Protein AF-A0A0Q8LII5-F1 (afdb_monomer)

Structure (mmCIF, N/CA/C/O backbone):
data_AF-A0A0Q8LII5-F1
#
_entry.id   AF-A0A0Q8LII5-F1
#
loop_
_atom_site.group_PDB
_atom_site.id
_atom_site.type_symbol
_atom_site.label_atom_id
_atom_site.label_alt_id
_atom_site.label_comp_id
_atom_site.label_asym_id
_atom_site.label_entity_id
_atom_site.label_seq_id
_atom_site.pdbx_PDB_ins_code
_atom_site.Cartn_x
_atom_site.Cartn_y
_atom_site.Cartn_z
_atom_site.occupancy
_atom_site.B_iso_or_equiv
_atom_site.auth_seq_id
_atom_site.auth_comp_id
_atom_site.auth_asym_id
_atom_site.auth_atom_id
_atom_site.pdbx_PDB_model_num
ATOM 1 N N . MET A 1 1 ? -9.991 9.623 20.782 1.00 59.03 1 MET A N 1
ATOM 2 C CA . MET A 1 1 ? -9.550 8.388 20.096 1.00 59.03 1 MET A CA 1
ATOM 3 C C . MET A 1 1 ? -10.258 7.138 20.613 1.00 59.03 1 MET A C 1
ATOM 5 O O . MET A 1 1 ? -10.780 6.421 19.781 1.00 59.03 1 MET A O 1
ATOM 9 N N . ALA A 1 2 ? -10.375 6.887 21.926 1.00 60.03 2 ALA A N 1
ATOM 10 C CA . ALA A 1 2 ? -11.046 5.671 22.431 1.00 60.03 2 ALA A CA 1
ATOM 11 C C . ALA A 1 2 ? -12.514 5.498 21.967 1.00 60.03 2 ALA A C 1
ATOM 13 O O . ALA A 1 2 ? -12.883 4.423 21.513 1.00 60.03 2 ALA A O 1
ATOM 14 N N . ALA A 1 3 ? -13.329 6.562 21.985 1.00 60.38 3 ALA A N 1
ATOM 15 C CA . ALA A 1 3 ? -14.708 6.508 21.473 1.00 60.38 3 ALA A CA 1
ATOM 16 C C . ALA A 1 3 ? -14.785 6.265 19.951 1.00 60.38 3 ALA A C 1
ATOM 18 O O . ALA A 1 3 ? -15.722 5.645 19.464 1.00 60.38 3 ALA A O 1
ATOM 19 N N . THR A 1 4 ? -13.783 6.733 19.201 1.00 74.94 4 THR A N 1
ATOM 20 C CA . THR A 1 4 ? -13.670 6.526 17.750 1.00 74.94 4 THR A CA 1
ATOM 21 C C . THR A 1 4 ? -13.299 5.081 17.426 1.00 74.94 4 THR A C 1
ATOM 23 O O . THR A 1 4 ? -13.852 4.514 16.493 1.00 74.94 4 THR A O 1
ATOM 26 N N . ALA A 1 5 ? -12.408 4.481 18.218 1.00 76.62 5 ALA A N 1
ATOM 27 C CA . ALA A 1 5 ? -12.023 3.083 18.065 1.00 76.62 5 ALA A CA 1
ATOM 28 C C . ALA A 1 5 ? -13.183 2.134 18.409 1.00 76.62 5 ALA A C 1
ATOM 30 O O . ALA A 1 5 ? -13.510 1.269 17.612 1.00 76.62 5 ALA A O 1
ATOM 31 N N . ALA A 1 6 ? -13.897 2.375 19.514 1.00 75.06 6 ALA A N 1
ATOM 32 C CA . ALA A 1 6 ? -15.058 1.560 19.883 1.00 75.06 6 ALA A CA 1
ATOM 33 C C . ALA A 1 6 ? -16.187 1.609 18.833 1.00 75.06 6 ALA A C 1
ATOM 35 O O . ALA A 1 6 ? -16.809 0.590 18.543 1.00 75.06 6 ALA A O 1
ATOM 36 N N . ALA A 1 7 ? -16.444 2.781 18.240 1.00 81.62 7 ALA A N 1
ATOM 37 C CA . ALA A 1 7 ? -17.412 2.912 17.150 1.00 81.62 7 ALA A CA 1
ATOM 38 C C . ALA A 1 7 ? -16.942 2.210 15.864 1.00 81.62 7 ALA A C 1
ATOM 40 O O . ALA A 1 7 ? -17.759 1.636 15.150 1.00 81.62 7 ALA A O 1
ATOM 41 N N . ALA A 1 8 ? -15.637 2.243 15.576 1.00 87.00 8 ALA A N 1
ATOM 42 C CA . ALA A 1 8 ? -15.064 1.528 14.443 1.00 87.00 8 ALA A CA 1
ATOM 43 C C . ALA A 1 8 ? -15.181 0.010 14.603 1.00 87.00 8 ALA A C 1
ATOM 45 O O . ALA A 1 8 ? -15.586 -0.663 13.662 1.00 87.00 8 ALA A O 1
ATOM 46 N N . ASP A 1 9 ? -14.899 -0.513 15.795 1.00 87.38 9 ASP A N 1
ATOM 47 C CA . ASP A 1 9 ? -15.001 -1.943 16.087 1.00 87.38 9 ASP A CA 1
ATOM 48 C C . ASP A 1 9 ? -16.449 -2.437 15.968 1.00 87.38 9 ASP A C 1
ATOM 50 O O . ASP A 1 9 ? -16.700 -3.466 15.353 1.00 87.38 9 ASP A O 1
ATOM 54 N N . GLN A 1 10 ? -17.425 -1.667 16.466 1.00 86.88 10 GLN A N 1
ATOM 55 C CA . GLN A 1 10 ? -18.849 -1.990 16.284 1.00 86.88 10 GLN A CA 1
ATOM 56 C C . GLN A 1 10 ? -19.267 -2.021 14.813 1.00 86.88 10 GLN A C 1
ATOM 58 O O . GLN A 1 10 ? -20.148 -2.791 14.435 1.00 86.88 10 GLN A O 1
ATOM 63 N N . ARG A 1 11 ? -18.652 -1.170 13.989 1.00 88.88 11 ARG A N 1
ATOM 64 C CA . ARG A 1 11 ? -18.918 -1.099 12.553 1.00 88.88 11 ARG A CA 1
ATOM 65 C C . ARG A 1 11 ? -18.103 -2.112 11.740 1.00 88.88 11 ARG A C 1
ATOM 67 O O . ARG A 1 11 ? -18.416 -2.333 10.579 1.00 88.88 11 ARG A O 1
ATOM 74 N N . GLY A 1 12 ? -17.053 -2.688 12.324 1.00 90.75 12 GLY A N 1
ATOM 75 C CA . GLY A 1 12 ? -16.071 -3.557 11.670 1.00 90.75 12 GLY A CA 1
ATOM 76 C C . GLY A 1 12 ? -15.052 -2.830 10.782 1.00 90.75 12 GLY A C 1
ATOM 77 O O . GLY A 1 12 ? -14.232 -3.479 10.136 1.00 90.75 12 GLY A O 1
ATOM 78 N N . TYR A 1 13 ? -15.046 -1.491 10.751 1.00 93.62 13 TYR A N 1
ATOM 79 C CA . TYR A 1 13 ? -14.027 -0.727 10.027 1.00 93.62 13 TYR A CA 1
ATOM 80 C C . TYR A 1 13 ? -13.808 0.697 10.558 1.00 93.62 13 TYR A C 1
ATOM 82 O O . TYR A 1 13 ? -14.700 1.336 11.117 1.00 93.62 13 TYR A O 1
ATOM 90 N N . ILE A 1 14 ? -12.612 1.236 10.306 1.00 94.50 14 ILE A N 1
ATOM 91 C CA . ILE A 1 14 ? -12.232 2.631 10.558 1.00 94.50 14 ILE A CA 1
ATOM 92 C C . ILE A 1 14 ? -11.788 3.306 9.261 1.00 94.50 14 ILE A C 1
ATOM 94 O O . ILE A 1 14 ? -10.951 2.779 8.537 1.00 94.50 14 ILE A O 1
ATOM 98 N N . ILE A 1 15 ? -12.300 4.506 8.975 1.00 93.81 15 ILE A N 1
ATOM 99 C CA . ILE A 1 15 ? -11.799 5.331 7.867 1.00 93.81 15 ILE A CA 1
ATOM 100 C C . ILE A 1 15 ? -10.763 6.313 8.409 1.00 93.81 15 ILE A C 1
ATOM 102 O O . ILE A 1 15 ? -11.086 7.155 9.249 1.00 93.81 15 ILE A O 1
ATOM 106 N N . VAL A 1 16 ? -9.543 6.257 7.882 1.00 92.31 16 VAL A N 1
ATOM 107 C CA . VAL A 1 16 ? -8.462 7.189 8.218 1.00 92.31 16 VAL A CA 1
ATOM 108 C C . VAL A 1 16 ? -8.229 8.191 7.090 1.00 92.31 16 VAL A C 1
ATOM 110 O O . VAL A 1 16 ? -8.249 7.853 5.902 1.00 92.31 16 VAL A O 1
ATOM 113 N N . SER A 1 17 ? -8.028 9.457 7.458 1.00 84.25 17 SER A N 1
ATOM 114 C CA . SER A 1 17 ? -7.690 10.518 6.511 1.00 84.25 17 SER A CA 1
ATOM 115 C C . SER A 1 17 ? -6.180 10.628 6.316 1.00 84.25 17 SER A C 1
ATOM 117 O O . SER A 1 17 ? -5.399 10.433 7.247 1.00 84.25 17 SER A O 1
ATOM 119 N N . GLN A 1 18 ? -5.771 11.049 5.117 1.00 82.12 18 GLN A N 1
ATOM 120 C CA . GLN A 1 18 ? -4.380 11.416 4.829 1.00 82.12 18 GLN A C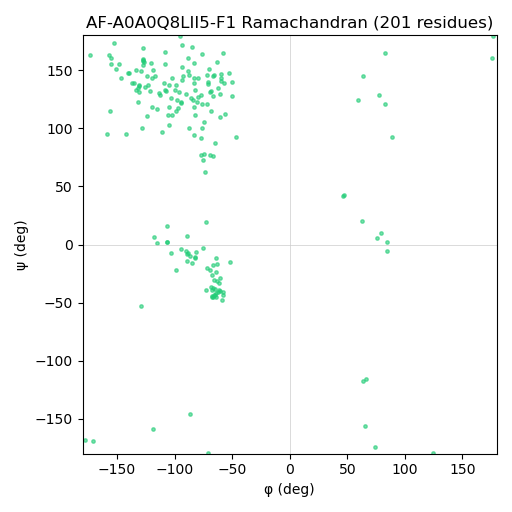A 1
ATOM 121 C C . GLN A 1 18 ? -3.893 12.578 5.713 1.00 82.12 18 GLN A C 1
ATOM 123 O O . GLN A 1 18 ? -2.723 12.650 6.059 1.00 82.12 18 GLN A O 1
ATOM 128 N N . SER A 1 19 ? -4.791 13.472 6.143 1.00 84.12 19 SER A N 1
ATOM 129 C CA . SER A 1 19 ? -4.441 14.613 7.001 1.00 84.12 19 SER A CA 1
ATOM 130 C C . SER A 1 19 ? -4.031 14.228 8.426 1.00 84.12 19 SER A C 1
ATOM 132 O O . SER A 1 19 ? -3.380 15.019 9.101 1.00 84.12 19 SER A O 1
ATOM 134 N N . ALA A 1 20 ? -4.438 13.048 8.902 1.00 84.44 20 ALA A N 1
ATOM 135 C CA . ALA A 1 20 ? -4.035 12.521 10.204 1.00 84.44 20 ALA A CA 1
ATOM 136 C C . ALA A 1 20 ? -2.741 11.693 10.123 1.00 84.44 20 ALA A C 1
ATOM 138 O O . ALA A 1 20 ? -2.211 11.285 11.158 1.00 84.44 20 ALA A O 1
ATOM 139 N N . ALA A 1 21 ? -2.258 11.423 8.909 1.00 91.44 21 ALA A N 1
ATOM 140 C CA . ALA A 1 21 ? -1.091 10.601 8.675 1.00 91.44 21 ALA A CA 1
ATOM 141 C C . ALA A 1 21 ? 0.199 11.327 9.089 1.00 91.44 21 ALA A C 1
ATOM 143 O O . ALA A 1 21 ? 0.324 12.546 8.970 1.00 91.44 21 ALA A O 1
ATOM 144 N N . GLN A 1 22 ? 1.165 10.565 9.590 1.00 94.25 22 GLN A N 1
ATOM 145 C CA . GLN A 1 22 ? 2.444 11.067 10.075 1.00 94.25 22 GLN A CA 1
ATOM 146 C C . GLN A 1 22 ? 3.575 10.436 9.271 1.00 94.25 22 GLN A C 1
ATOM 148 O O . GLN A 1 22 ? 3.762 9.222 9.300 1.00 94.25 22 GLN A O 1
ATOM 153 N N . GLU A 1 23 ? 4.353 11.256 8.575 1.00 93.81 23 GLU A N 1
ATOM 154 C CA . GLU A 1 23 ? 5.554 10.797 7.877 1.00 93.81 23 GLU A CA 1
ATOM 155 C C . GLU A 1 23 ? 6.685 10.558 8.886 1.00 93.81 23 GLU A C 1
ATOM 157 O O . GLU A 1 23 ? 7.105 11.470 9.601 1.00 93.81 23 GLU A O 1
ATOM 162 N N . VAL A 1 24 ? 7.191 9.326 8.944 1.00 92.19 24 VAL A N 1
ATOM 163 C CA . VAL A 1 24 ? 8.314 8.927 9.798 1.00 92.19 24 VAL A CA 1
ATOM 164 C C . VAL A 1 24 ? 9.347 8.206 8.935 1.00 92.19 24 VAL A C 1
ATOM 166 O O . VAL A 1 24 ? 9.223 7.027 8.596 1.00 92.19 24 VAL A O 1
ATOM 169 N N . GLY A 1 25 ? 10.398 8.932 8.557 1.00 88.75 25 GLY A N 1
ATOM 170 C CA . GLY A 1 25 ? 11.427 8.416 7.657 1.00 88.75 25 GLY A CA 1
ATOM 171 C C . GLY A 1 25 ? 10.872 8.151 6.255 1.00 88.75 25 GLY A C 1
ATOM 172 O O . GLY A 1 25 ? 10.490 9.081 5.558 1.00 88.75 25 GLY A O 1
ATOM 173 N N . ASN A 1 26 ? 10.872 6.885 5.825 1.00 85.56 26 ASN A N 1
ATOM 174 C CA . ASN A 1 26 ? 10.348 6.453 4.521 1.00 85.56 26 ASN A CA 1
ATOM 175 C C . ASN A 1 26 ? 9.004 5.706 4.614 1.00 85.56 26 ASN A C 1
ATOM 177 O O . ASN A 1 26 ? 8.636 4.993 3.671 1.00 85.56 26 ASN A O 1
ATOM 181 N N . ALA A 1 27 ? 8.331 5.826 5.756 1.00 93.69 27 ALA A N 1
ATOM 182 C CA . ALA A 1 27 ? 7.053 5.205 6.049 1.00 93.69 27 ALA A CA 1
ATOM 183 C C . ALA A 1 27 ? 6.055 6.257 6.542 1.00 93.69 27 ALA A C 1
ATOM 185 O O . ALA A 1 27 ? 6.433 7.263 7.141 1.00 93.69 27 ALA A O 1
ATOM 186 N N . THR A 1 28 ? 4.778 5.969 6.337 1.00 95.88 28 THR A N 1
ATOM 187 C CA . THR A 1 28 ? 3.666 6.810 6.780 1.00 95.88 28 THR A CA 1
ATOM 188 C C . THR A 1 28 ? 2.888 6.057 7.850 1.00 95.88 28 THR A C 1
ATOM 190 O O . THR A 1 28 ? 2.533 4.895 7.656 1.00 95.88 28 THR A O 1
ATOM 193 N N . PHE A 1 29 ? 2.620 6.701 8.978 1.00 96.69 29 PHE A N 1
ATOM 194 C CA . PHE A 1 29 ? 1.829 6.154 10.071 1.00 96.69 29 PHE A CA 1
ATOM 195 C C . PHE A 1 29 ? 0.423 6.750 10.074 1.00 96.69 29 PHE A C 1
ATOM 197 O O . PHE A 1 29 ? 0.260 7.965 10.128 1.00 96.69 29 PHE A O 1
ATOM 204 N N . TYR A 1 30 ? -0.591 5.893 10.068 1.00 95.00 30 TYR A N 1
ATOM 205 C CA . TYR A 1 30 ? -2.001 6.248 10.173 1.00 95.00 30 TYR A CA 1
ATOM 206 C C . TYR A 1 30 ? -2.481 5.907 11.589 1.00 95.00 30 TYR A C 1
ATOM 208 O O . TYR A 1 30 ? -2.697 4.727 11.890 1.00 95.00 30 TYR A O 1
ATOM 216 N N . PRO A 1 31 ? -2.631 6.901 12.484 1.00 93.62 31 PRO A N 1
ATOM 217 C CA . PRO A 1 31 ? -3.090 6.651 13.843 1.00 93.62 31 PRO A CA 1
ATOM 218 C C . PRO A 1 31 ? -4.555 6.203 13.824 1.00 93.62 31 PRO A C 1
ATOM 220 O O . PRO A 1 31 ? -5.444 6.974 13.466 1.00 93.62 31 PRO A O 1
ATOM 223 N N . THR A 1 32 ? -4.815 4.963 14.235 1.00 91.19 32 THR A N 1
ATOM 224 C CA . THR A 1 32 ? -6.181 4.420 14.351 1.00 91.19 32 THR A CA 1
ATOM 225 C C . THR A 1 32 ? -6.693 4.470 15.788 1.00 91.19 32 THR A C 1
ATOM 227 O O . THR A 1 32 ? -7.899 4.463 16.021 1.00 91.19 32 THR A O 1
ATOM 230 N N . GLY A 1 33 ? -5.784 4.538 16.768 1.00 87.94 33 GLY A N 1
ATOM 231 C CA . GLY A 1 33 ? -6.121 4.254 18.159 1.00 87.94 33 GLY A CA 1
ATOM 232 C C . GLY A 1 33 ? -6.317 2.748 18.392 1.00 87.94 33 GLY A C 1
ATOM 233 O O . GLY A 1 33 ? -6.049 1.958 17.487 1.00 87.94 33 GLY A O 1
ATOM 234 N N . PRO A 1 34 ? -6.742 2.343 19.601 1.00 88.88 34 PRO A N 1
ATOM 235 C CA . PRO A 1 34 ? -6.847 0.938 19.993 1.00 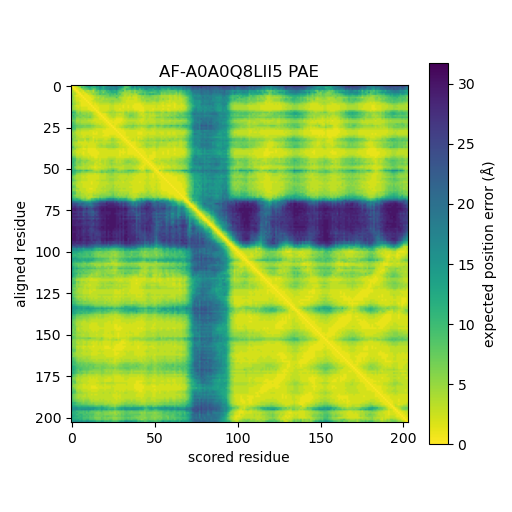88.88 34 PRO A CA 1
ATOM 236 C C . PRO A 1 34 ? -8.091 0.288 19.371 1.00 88.88 34 PRO A C 1
ATOM 238 O O . PRO A 1 34 ? -9.114 0.164 20.034 1.00 88.88 34 PRO A O 1
ATOM 241 N N . ILE A 1 35 ? -8.007 -0.044 18.087 1.00 90.25 35 ILE A N 1
ATOM 242 C CA . ILE A 1 35 ? -9.023 -0.817 17.363 1.00 90.25 35 ILE A CA 1
ATOM 243 C C . ILE A 1 35 ? -8.811 -2.313 17.597 1.00 90.25 35 ILE A C 1
ATOM 245 O O . ILE A 1 35 ? -7.690 -2.741 17.883 1.00 90.25 35 ILE A O 1
ATOM 249 N N . SER A 1 36 ? -9.871 -3.099 17.438 1.00 89.75 36 SER A N 1
ATOM 250 C CA . SER A 1 36 ? -9.794 -4.556 17.453 1.00 89.75 36 SER A CA 1
ATOM 251 C C . SER A 1 36 ? -8.939 -5.091 16.300 1.00 89.75 36 SER A C 1
ATOM 253 O O . SER A 1 36 ? -8.770 -4.445 15.255 1.00 89.75 36 SER A O 1
ATOM 255 N N . ASP A 1 37 ? -8.419 -6.305 16.466 1.00 86.94 37 ASP A N 1
ATOM 256 C CA . ASP A 1 37 ? -7.644 -6.958 15.414 1.00 86.94 37 ASP A CA 1
ATOM 257 C C . ASP A 1 37 ? -8.488 -7.249 14.169 1.00 86.94 37 ASP A C 1
ATOM 259 O O . ASP A 1 37 ? -7.919 -7.296 13.081 1.00 86.94 37 ASP A O 1
ATOM 263 N N . ASP A 1 38 ? -9.814 -7.354 14.288 1.00 86.75 38 ASP A N 1
ATOM 264 C CA . ASP A 1 38 ? -10.759 -7.618 13.190 1.00 86.75 38 ASP A CA 1
ATOM 265 C C . ASP A 1 38 ? -11.234 -6.368 12.450 1.00 86.75 38 ASP A C 1
ATOM 267 O O . ASP A 1 38 ? -11.790 -6.461 11.360 1.00 86.75 38 ASP A O 1
ATOM 271 N N . THR A 1 39 ? -10.932 -5.183 12.974 1.00 92.44 39 THR A N 1
ATOM 272 C CA . THR A 1 39 ? -11.351 -3.925 12.360 1.00 92.44 39 THR A CA 1
ATOM 273 C C . THR A 1 39 ? -10.554 -3.647 11.082 1.00 92.44 39 THR A C 1
ATOM 275 O O . THR A 1 39 ? -9.323 -3.508 11.114 1.00 92.44 39 THR A O 1
ATOM 278 N N . LEU A 1 40 ? -11.266 -3.516 9.956 1.00 92.69 40 LEU A N 1
ATOM 279 C CA . LEU A 1 40 ? -10.711 -3.116 8.661 1.00 92.69 40 LEU A CA 1
ATOM 280 C C . LEU A 1 40 ? -10.270 -1.646 8.695 1.00 92.69 40 LEU A C 1
ATOM 282 O O . LEU A 1 40 ? -11.034 -0.757 9.071 1.00 92.69 40 LEU A O 1
ATOM 286 N N . VAL A 1 41 ? -9.052 -1.353 8.243 1.00 95.06 41 VAL A N 1
ATOM 287 C CA . VAL A 1 41 ? -8.553 0.026 8.138 1.00 95.06 41 VAL A CA 1
ATOM 288 C C . VAL A 1 41 ? -8.702 0.527 6.707 1.00 95.06 41 VAL A C 1
ATOM 290 O O . VAL A 1 41 ? -8.040 0.046 5.795 1.00 95.06 41 VAL A O 1
ATOM 293 N N . VAL A 1 42 ? -9.546 1.532 6.499 1.00 94.19 42 VAL A N 1
ATOM 294 C CA . VAL A 1 42 ? -9.819 2.122 5.185 1.00 94.19 42 VAL A CA 1
ATOM 295 C C . VAL A 1 42 ? -9.061 3.436 5.045 1.00 94.19 42 VAL A C 1
ATOM 297 O O . VAL A 1 42 ? -9.370 4.423 5.715 1.00 94.19 42 VAL A O 1
ATOM 300 N N . ILE A 1 43 ? -8.064 3.469 4.165 1.00 93.12 43 ILE A N 1
ATOM 301 C CA . ILE A 1 43 ? -7.200 4.636 3.969 1.00 93.12 43 ILE A CA 1
ATOM 302 C C . ILE A 1 43 ? -7.722 5.440 2.787 1.00 93.12 43 ILE A C 1
ATOM 304 O O . ILE A 1 43 ? -7.730 4.956 1.658 1.00 93.12 43 ILE A O 1
ATOM 308 N N . ARG A 1 44 ? -8.135 6.687 3.034 1.00 89.75 44 ARG A N 1
ATOM 309 C CA . ARG A 1 44 ? -8.549 7.600 1.958 1.00 89.75 44 ARG A CA 1
ATOM 310 C C . ARG A 1 44 ? -7.408 7.836 0.969 1.00 89.75 44 ARG A C 1
ATOM 312 O O . ARG A 1 44 ? -6.236 7.885 1.351 1.00 89.75 44 ARG A O 1
ATOM 319 N N . ASP A 1 45 ? -7.757 8.015 -0.297 1.00 83.50 45 ASP A N 1
ATOM 320 C CA . ASP A 1 45 ? -6.787 8.365 -1.328 1.00 83.50 45 ASP A CA 1
ATOM 321 C C . ASP A 1 45 ? -6.282 9.814 -1.172 1.00 83.50 45 ASP A C 1
ATOM 323 O O . ASP A 1 45 ? -6.676 10.554 -0.264 1.00 83.50 45 ASP A O 1
ATOM 327 N N . SER A 1 46 ? -5.391 10.243 -2.068 1.00 79.00 46 SER A N 1
ATOM 328 C CA . SER A 1 46 ? -4.829 11.598 -2.045 1.00 79.00 46 SER A CA 1
ATOM 329 C C . SER A 1 46 ? -5.844 12.709 -2.339 1.00 79.00 46 SER A C 1
ATOM 331 O O . SER A 1 46 ? -5.561 13.863 -2.031 1.00 79.00 46 SER A O 1
ATOM 333 N N . SER A 1 47 ? -7.001 12.393 -2.930 1.00 80.25 47 SER A N 1
ATOM 334 C CA . SER A 1 47 ? -8.105 13.345 -3.120 1.00 80.25 47 SER A CA 1
ATOM 335 C C . SER A 1 47 ? -8.976 13.488 -1.867 1.00 80.25 47 SER A C 1
ATOM 337 O O . SER A 1 47 ? -9.798 14.397 -1.776 1.00 80.25 47 SER A O 1
ATOM 339 N N . GLY A 1 48 ? -8.789 12.603 -0.883 1.00 81.00 48 GLY A N 1
ATOM 340 C CA . GLY A 1 48 ? -9.635 12.501 0.297 1.00 81.00 48 GLY A CA 1
ATOM 341 C C . GLY A 1 48 ? -10.882 11.647 0.070 1.00 81.00 48 GLY A C 1
ATOM 342 O O . GLY A 1 48 ? -11.674 11.497 1.001 1.00 81.00 48 GLY A O 1
ATOM 343 N N . ALA A 1 49 ? -11.064 11.056 -1.111 1.00 84.75 49 ALA A N 1
ATOM 344 C CA . ALA A 1 49 ? -12.112 10.077 -1.368 1.00 84.75 49 ALA A CA 1
ATOM 345 C C . ALA A 1 49 ? -11.748 8.712 -0.764 1.00 84.75 49 ALA A C 1
ATOM 347 O O . ALA A 1 49 ? -10.604 8.451 -0.382 1.00 84.75 49 ALA A O 1
ATOM 348 N N . LEU A 1 50 ? -12.742 7.834 -0.632 1.00 83.38 50 LEU A N 1
ATOM 349 C CA . LEU A 1 50 ? -12.464 6.428 -0.353 1.00 83.38 50 LEU A CA 1
ATOM 350 C C . LEU A 1 50 ? -11.824 5.779 -1.596 1.00 83.38 50 LEU A C 1
ATOM 352 O O . LEU A 1 50 ? -12.095 6.224 -2.715 1.00 83.38 50 LEU A O 1
ATOM 356 N N . PRO A 1 51 ? -10.980 4.747 -1.417 1.00 78.12 51 PRO A N 1
ATOM 357 C CA . PRO A 1 51 ? -10.272 4.101 -2.520 1.00 78.12 51 PRO A CA 1
ATOM 358 C C . PRO A 1 51 ? -11.197 3.713 -3.684 1.00 78.12 51 PRO A C 1
ATOM 360 O O . PRO A 1 51 ? -12.214 3.062 -3.469 1.00 78.12 51 PRO A O 1
ATOM 363 N N . ASN A 1 52 ? -10.833 4.132 -4.902 1.00 71.12 52 ASN A N 1
ATOM 364 C CA . ASN A 1 52 ? -11.477 3.780 -6.177 1.00 71.12 52 ASN A CA 1
ATOM 365 C C . ASN A 1 52 ? -13.016 3.866 -6.187 1.00 71.12 52 ASN A C 1
ATOM 367 O O . ASN A 1 52 ? -13.690 3.001 -6.739 1.00 71.12 52 ASN A O 1
ATOM 371 N N . GLY A 1 53 ? -13.579 4.909 -5.572 1.00 69.94 53 GLY A N 1
ATOM 372 C CA . GLY A 1 53 ? -15.023 5.155 -5.613 1.00 69.94 53 GLY A CA 1
ATOM 373 C C . GLY A 1 53 ? -15.848 4.297 -4.655 1.00 69.94 53 GLY A C 1
ATOM 374 O O . GLY A 1 53 ? -17.074 4.343 -4.732 1.00 69.94 53 GLY A O 1
ATOM 375 N N . LEU A 1 54 ? -15.208 3.568 -3.730 1.00 77.62 54 LEU A N 1
ATOM 376 C CA . LEU A 1 54 ? -15.912 2.944 -2.612 1.00 77.62 54 LEU A CA 1
ATOM 377 C C . LEU A 1 54 ? -16.810 3.972 -1.915 1.00 77.62 54 LEU A C 1
ATOM 379 O O . LEU A 1 54 ? -16.429 5.123 -1.694 1.00 77.62 54 LEU A O 1
ATOM 383 N N . THR A 1 55 ? -18.005 3.545 -1.534 1.00 85.19 55 THR A N 1
ATOM 384 C CA . THR A 1 55 ? -18.904 4.330 -0.691 1.00 85.19 55 THR A CA 1
ATOM 385 C C . THR A 1 55 ? -18.976 3.729 0.703 1.00 85.19 55 THR A C 1
ATOM 387 O O . THR A 1 55 ? -18.572 2.590 0.948 1.00 85.19 55 THR A O 1
ATOM 390 N N . VAL A 1 56 ? -19.507 4.502 1.640 1.00 85.88 56 VAL A N 1
ATOM 391 C CA . VAL A 1 56 ? -19.745 4.032 3.004 1.00 85.88 56 VAL A CA 1
ATOM 392 C C . VAL A 1 56 ? -20.716 2.845 3.005 1.00 85.88 56 VAL A C 1
ATOM 394 O O . VAL A 1 56 ? -20.463 1.860 3.684 1.00 85.88 56 VAL A O 1
ATOM 397 N N . GLU A 1 57 ? -21.748 2.888 2.166 1.00 81.94 57 GLU A N 1
ATOM 398 C CA . GLU A 1 57 ? -22.739 1.820 2.006 1.00 81.94 57 GLU A CA 1
ATOM 399 C C . GLU A 1 57 ? -22.109 0.538 1.441 1.00 81.94 57 GLU A C 1
ATOM 401 O O . GLU A 1 57 ? -22.437 -0.568 1.876 1.00 81.94 57 GLU A O 1
ATOM 406 N N . SER A 1 58 ? -21.167 0.676 0.499 1.00 79.62 58 SER A N 1
ATOM 407 C CA . SER A 1 58 ? -20.426 -0.473 -0.032 1.00 79.62 58 SER A CA 1
ATOM 408 C C . SER A 1 58 ? -19.527 -1.116 1.031 1.00 79.62 58 SER A C 1
ATOM 410 O O . SER A 1 58 ? -19.454 -2.338 1.106 1.00 79.62 58 SER A O 1
ATOM 412 N N . LEU A 1 59 ? -18.908 -0.316 1.909 1.00 83.19 59 LEU A N 1
ATOM 413 C CA . LEU A 1 59 ? -18.113 -0.820 3.033 1.00 83.19 59 LEU A CA 1
ATOM 414 C C . LEU A 1 59 ? -18.979 -1.540 4.068 1.00 83.19 59 LEU A C 1
ATOM 416 O O . LEU A 1 59 ? -18.617 -2.636 4.487 1.00 83.19 59 LEU A O 1
ATOM 420 N N . ASP A 1 60 ? -20.126 -0.961 4.437 1.00 83.88 60 ASP A N 1
ATOM 421 C CA . ASP A 1 60 ? -21.077 -1.600 5.354 1.00 83.88 60 ASP A CA 1
ATOM 422 C C . ASP A 1 60 ? -21.538 -2.962 4.799 1.00 83.88 60 ASP A C 1
ATOM 424 O O . ASP A 1 60 ? -21.595 -3.948 5.533 1.00 83.88 60 ASP A O 1
ATOM 428 N N . SER A 1 61 ? -21.794 -3.043 3.488 1.00 80.38 61 SER A N 1
ATOM 429 C CA . SER A 1 61 ? -22.202 -4.287 2.820 1.00 80.38 61 SER A CA 1
ATOM 430 C C . SER A 1 61 ? -21.089 -5.338 2.806 1.00 80.38 61 SER A C 1
ATOM 432 O O . SER A 1 61 ? -21.340 -6.506 3.098 1.00 80.38 61 SER A O 1
ATOM 434 N N . LEU A 1 62 ? -19.853 -4.931 2.500 1.00 82.94 62 LEU A N 1
ATOM 435 C CA . LEU A 1 62 ? -18.701 -5.834 2.470 1.00 82.94 62 LEU A CA 1
ATOM 436 C C . LEU A 1 62 ? -18.382 -6.401 3.858 1.00 82.94 62 LEU A C 1
ATOM 438 O O . LEU A 1 62 ? -18.154 -7.599 3.994 1.00 82.94 62 LEU A O 1
ATOM 442 N N . VAL A 1 63 ? -18.405 -5.559 4.893 1.00 83.62 63 VAL A N 1
ATOM 443 C CA . VAL A 1 63 ? -18.154 -5.997 6.273 1.00 83.62 63 VAL A CA 1
ATOM 444 C C . VAL A 1 63 ? -19.275 -6.901 6.784 1.00 83.62 63 VAL A C 1
ATOM 446 O O . VAL A 1 63 ? -19.000 -7.898 7.448 1.00 83.62 63 VAL A O 1
ATOM 449 N N . ALA A 1 64 ? -20.535 -6.604 6.451 1.00 79.94 64 ALA A N 1
ATOM 450 C CA . ALA A 1 64 ? -21.652 -7.476 6.805 1.00 79.94 64 ALA A CA 1
ATOM 451 C C . ALA A 1 64 ? -21.529 -8.867 6.157 1.00 79.94 64 ALA A C 1
ATOM 453 O O . ALA A 1 64 ? -21.784 -9.869 6.827 1.00 79.94 64 ALA A O 1
ATOM 454 N N . ALA A 1 65 ? -21.109 -8.935 4.888 1.00 76.44 65 ALA A N 1
ATOM 455 C CA . ALA A 1 65 ? -20.867 -10.198 4.194 1.00 76.44 65 ALA A CA 1
ATOM 456 C C . ALA A 1 65 ? -19.716 -10.996 4.834 1.00 76.44 65 ALA A C 1
ATOM 458 O O . ALA A 1 65 ? -19.880 -12.184 5.111 1.00 76.44 65 ALA A O 1
ATOM 459 N N . GLU A 1 66 ? -18.601 -10.328 5.153 1.00 79.69 66 GLU A N 1
ATOM 460 C CA . GLU A 1 66 ? -17.455 -10.941 5.838 1.00 79.69 66 GLU A CA 1
ATOM 461 C C . GLU A 1 66 ? -17.857 -11.519 7.207 1.00 79.69 66 GLU A C 1
ATOM 463 O O . GLU A 1 66 ? -17.582 -12.680 7.503 1.00 79.69 66 GLU A O 1
ATOM 468 N N . HIS A 1 67 ? -18.581 -10.753 8.031 1.00 77.44 67 HIS A N 1
ATOM 469 C CA . HIS A 1 67 ? -19.053 -11.216 9.343 1.00 77.44 67 HIS A CA 1
ATOM 470 C C . HIS A 1 67 ? -20.033 -12.388 9.261 1.00 77.44 67 HIS A C 1
ATOM 472 O O . HIS A 1 67 ? -20.076 -13.224 10.164 1.00 77.44 67 HIS A O 1
ATOM 478 N N . ALA A 1 68 ? -20.831 -12.454 8.197 1.00 72.88 68 ALA A N 1
ATOM 479 C CA . ALA A 1 68 ? -21.737 -13.568 7.960 1.00 72.88 68 ALA A CA 1
ATOM 480 C C . ALA A 1 68 ? -21.007 -14.833 7.466 1.00 72.88 68 ALA A C 1
ATOM 482 O O . ALA A 1 68 ? -21.649 -15.865 7.275 1.00 72.88 68 ALA A O 1
ATOM 483 N N . GLY A 1 69 ? -19.683 -14.769 7.261 1.00 65.81 69 GLY A N 1
ATOM 484 C CA . GLY A 1 69 ? -18.899 -15.857 6.681 1.00 65.81 69 GLY A CA 1
ATOM 485 C C . GLY A 1 69 ? -19.326 -16.176 5.250 1.00 65.81 69 GLY A C 1
ATOM 486 O O . GLY A 1 69 ? -19.084 -17.283 4.769 1.00 65.81 69 GLY A O 1
ATOM 487 N N . LEU A 1 70 ? -19.998 -15.230 4.588 1.00 53.56 70 LEU A N 1
ATOM 488 C CA . LEU A 1 70 ? -20.496 -15.402 3.237 1.00 53.56 70 LEU A CA 1
ATOM 489 C C . LEU A 1 70 ? -19.311 -15.262 2.292 1.00 53.56 70 LEU A C 1
ATOM 491 O O . LEU A 1 70 ? -18.852 -14.168 1.967 1.00 53.56 70 LEU A O 1
ATOM 495 N N . THR A 1 71 ? -18.806 -16.404 1.841 1.00 50.22 71 THR A N 1
ATOM 496 C CA . THR A 1 71 ? -18.010 -16.447 0.621 1.00 50.22 71 THR A CA 1
ATOM 497 C C . THR A 1 71 ? -18.927 -16.107 -0.552 1.00 50.22 71 THR A C 1
ATOM 499 O O . THR A 1 71 ? -20.099 -16.471 -0.540 1.00 50.22 71 THR A O 1
ATOM 502 N N . HIS A 1 72 ? -18.405 -15.410 -1.560 1.00 42.28 72 HIS A N 1
ATOM 503 C CA . HIS A 1 72 ? -19.166 -14.772 -2.647 1.00 42.28 72 HIS A CA 1
ATOM 504 C C . HIS A 1 72 ? -20.169 -15.672 -3.405 1.00 42.28 72 HIS A C 1
ATOM 506 O O . HIS A 1 72 ? -21.027 -15.139 -4.100 1.00 42.28 72 HIS A O 1
ATOM 512 N N . ASP A 1 73 ? -20.096 -16.999 -3.263 1.00 36.06 73 ASP A N 1
ATOM 513 C CA . ASP A 1 73 ? -21.068 -17.944 -3.832 1.00 36.06 73 ASP A CA 1
ATOM 514 C C . ASP A 1 73 ? -22.475 -17.852 -3.204 1.00 36.06 73 ASP A C 1
ATOM 516 O O . ASP A 1 73 ? -23.454 -18.151 -3.887 1.00 36.06 73 ASP A O 1
ATOM 520 N N . ASP A 1 74 ? -22.615 -17.406 -1.948 1.00 33.47 74 ASP A N 1
ATOM 521 C CA . ASP A 1 74 ? -23.867 -17.588 -1.190 1.00 33.47 74 ASP A CA 1
ATOM 522 C C . ASP A 1 74 ? -24.732 -16.325 -0.997 1.00 33.47 74 ASP A C 1
ATOM 524 O O . ASP A 1 74 ? -25.796 -16.404 -0.375 1.00 33.47 74 ASP A O 1
ATOM 528 N N . SER A 1 75 ? -24.370 -15.153 -1.541 1.00 29.66 75 SER A N 1
ATOM 529 C CA . SER A 1 75 ? -25.241 -13.976 -1.386 1.00 29.66 75 SER A CA 1
ATOM 530 C C . SER A 1 75 ? -25.105 -12.874 -2.444 1.00 29.66 75 SER A C 1
ATOM 532 O O . SER A 1 75 ? -24.150 -12.101 -2.436 1.00 29.66 75 SER A O 1
ATOM 534 N N . ILE A 1 76 ? -26.211 -12.724 -3.186 1.00 29.91 76 ILE A N 1
ATOM 535 C CA . ILE A 1 76 ? -26.740 -11.520 -3.852 1.00 29.91 76 ILE A CA 1
ATOM 536 C C . ILE A 1 76 ? -26.116 -11.205 -5.217 1.00 29.91 76 ILE A C 1
ATOM 538 O O . ILE A 1 76 ? -24.923 -10.953 -5.338 1.00 29.91 76 ILE A O 1
ATOM 542 N N . GLU A 1 77 ? -26.983 -11.171 -6.240 1.00 27.61 77 GLU A N 1
ATOM 543 C CA . GLU A 1 77 ? -26.731 -10.638 -7.583 1.00 27.61 77 GLU A CA 1
ATOM 544 C C . GLU A 1 77 ? -26.048 -9.266 -7.499 1.00 27.61 77 GLU A C 1
ATOM 546 O O . GLU A 1 77 ? -26.690 -8.218 -7.409 1.00 27.61 77 GLU A O 1
ATOM 551 N N . PHE A 1 78 ? -24.719 -9.268 -7.527 1.00 32.66 78 PHE A N 1
ATOM 552 C CA . PHE A 1 78 ? -23.937 -8.069 -7.744 1.00 32.66 78 PHE A CA 1
ATOM 553 C C . PHE A 1 78 ? -23.908 -7.839 -9.252 1.00 32.66 78 PHE A C 1
ATOM 555 O O . PHE A 1 78 ? -23.360 -8.646 -10.005 1.00 32.66 78 PHE A O 1
ATOM 562 N N . ASN A 1 79 ? -24.567 -6.775 -9.708 1.00 28.56 79 ASN A N 1
ATOM 563 C CA . ASN A 1 79 ? -24.676 -6.470 -11.127 1.00 28.56 79 ASN A CA 1
ATOM 564 C C . ASN A 1 79 ? -23.264 -6.258 -11.697 1.00 28.56 79 ASN A C 1
ATOM 566 O O . ASN A 1 79 ? -22.560 -5.304 -11.363 1.00 28.56 79 ASN A O 1
ATOM 570 N N . ALA A 1 80 ? -22.834 -7.213 -12.519 1.00 28.14 80 ALA A N 1
ATOM 571 C CA . ALA A 1 80 ? -21.451 -7.444 -12.924 1.00 28.14 80 ALA A CA 1
ATOM 572 C C . ALA A 1 80 ? -20.887 -6.407 -13.921 1.00 28.14 80 ALA A C 1
ATOM 574 O O . ALA A 1 80 ? -19.881 -6.659 -14.581 1.00 28.14 80 ALA A O 1
ATOM 575 N N . SER A 1 81 ? -21.502 -5.226 -14.022 1.00 30.16 81 SER A N 1
ATOM 576 C CA . SER A 1 81 ? -20.884 -4.024 -14.596 1.00 30.16 81 SER A CA 1
ATOM 577 C C . SER A 1 81 ? -20.125 -3.182 -13.556 1.00 30.16 81 SER A C 1
ATOM 579 O O . SER A 1 81 ? -19.303 -2.364 -13.959 1.00 30.16 81 SER A O 1
ATOM 581 N N . ASP A 1 82 ? -20.323 -3.434 -12.252 1.00 32.75 82 ASP A N 1
ATOM 582 C CA . ASP A 1 82 ? -19.728 -2.660 -11.145 1.00 32.75 82 ASP A CA 1
ATOM 583 C C . ASP A 1 82 ? -18.732 -3.448 -10.259 1.00 32.75 82 ASP A C 1
ATOM 585 O O . ASP A 1 82 ? -18.167 -2.899 -9.316 1.00 32.75 82 ASP A O 1
ATOM 589 N N . ALA A 1 83 ? -18.461 -4.726 -10.548 1.00 31.41 83 ALA A N 1
ATOM 590 C CA . ALA A 1 83 ? -17.437 -5.526 -9.862 1.00 31.41 83 ALA A CA 1
ATOM 591 C C . ALA A 1 83 ? -16.729 -6.448 -10.847 1.00 31.41 83 ALA A C 1
ATOM 593 O O . ALA A 1 83 ? -17.182 -7.557 -11.127 1.00 31.41 83 ALA A O 1
ATOM 594 N N . ASN A 1 84 ? -15.584 -6.008 -11.364 1.00 25.61 84 ASN A N 1
ATOM 595 C CA . ASN A 1 84 ? -14.723 -6.913 -12.105 1.00 25.61 84 ASN A CA 1
ATOM 596 C C . ASN A 1 84 ? -13.776 -7.634 -11.129 1.00 25.61 84 ASN A C 1
ATOM 598 O O . ASN A 1 84 ? -12.759 -7.080 -10.719 1.00 25.61 84 ASN A O 1
ATOM 602 N N . ALA A 1 85 ? -14.172 -8.874 -10.825 1.00 26.19 85 ALA A N 1
ATOM 603 C CA . ALA A 1 85 ? -13.366 -10.037 -10.444 1.00 26.19 85 ALA A CA 1
ATOM 604 C C . ALA A 1 85 ? -13.003 -10.303 -8.957 1.00 26.19 85 ALA A C 1
ATOM 606 O O . ALA A 1 85 ? -11.943 -9.927 -8.473 1.00 26.19 85 ALA A O 1
ATOM 607 N N . GLN A 1 86 ? -13.881 -11.105 -8.331 1.00 28.77 86 GLN A N 1
ATOM 608 C CA . GLN A 1 86 ? -13.643 -12.447 -7.744 1.00 28.77 86 GLN A CA 1
ATOM 609 C C . GLN A 1 86 ? -12.934 -12.602 -6.381 1.00 28.77 86 GLN A C 1
ATOM 611 O O . GLN A 1 86 ? -11.817 -12.154 -6.153 1.00 28.77 86 GLN A O 1
ATOM 616 N N . THR A 1 87 ? -13.577 -13.360 -5.482 1.00 26.91 87 THR A N 1
ATOM 617 C CA . THR A 1 87 ? -13.028 -13.788 -4.187 1.00 26.91 87 THR A CA 1
ATOM 618 C C . THR A 1 87 ? -12.150 -15.031 -4.297 1.00 26.91 87 THR A C 1
ATOM 620 O O . THR A 1 87 ? -12.636 -16.126 -4.561 1.00 26.91 87 THR A O 1
ATOM 623 N N . SER A 1 88 ? -10.884 -14.863 -3.932 1.00 35.22 88 SER A N 1
ATOM 624 C CA . SER A 1 88 ? -10.112 -15.777 -3.083 1.00 35.22 88 SER A CA 1
ATOM 625 C C . SER A 1 88 ? -8.988 -14.909 -2.532 1.00 35.22 88 SER A C 1
ATOM 627 O O . SER A 1 88 ? -8.026 -14.656 -3.246 1.00 35.22 88 SER A O 1
ATOM 629 N N . SER A 1 89 ? -9.159 -14.351 -1.325 1.00 30.70 89 SER A N 1
ATOM 630 C CA . SER A 1 89 ? -8.615 -13.028 -0.946 1.00 30.70 89 SER A CA 1
ATOM 631 C C . SER A 1 89 ? -9.163 -11.927 -1.870 1.00 30.70 89 SER A C 1
ATOM 633 O O . SER A 1 89 ? -9.087 -12.048 -3.087 1.00 30.70 89 SER A O 1
ATOM 635 N N . VAL A 1 90 ? -9.795 -10.878 -1.338 1.00 27.08 90 VAL A N 1
ATOM 636 C CA . VAL A 1 90 ? -10.354 -9.798 -2.178 1.00 27.08 90 VAL A CA 1
ATOM 637 C C . VAL A 1 90 ? -9.211 -8.906 -2.692 1.00 27.08 90 VAL A C 1
ATOM 639 O O . VAL A 1 90 ? -9.001 -7.775 -2.263 1.00 27.08 90 VAL A O 1
ATOM 642 N N . VAL A 1 91 ? -8.434 -9.427 -3.640 1.00 28.47 91 VAL A N 1
ATOM 643 C CA . VAL A 1 91 ? -7.713 -8.607 -4.609 1.00 28.47 91 VAL A CA 1
ATOM 644 C C . VAL A 1 91 ? -8.740 -8.303 -5.689 1.00 28.47 91 VAL A C 1
ATOM 646 O O . VAL A 1 91 ? -8.949 -9.113 -6.585 1.00 28.47 91 VAL A O 1
ATOM 649 N N . ALA A 1 92 ? -9.431 -7.165 -5.591 1.00 27.44 92 ALA A N 1
ATOM 650 C CA . ALA A 1 92 ? -10.206 -6.664 -6.717 1.00 27.44 92 ALA A CA 1
ATOM 651 C C . ALA A 1 92 ? -9.211 -6.309 -7.834 1.00 27.44 92 ALA A C 1
ATOM 653 O O . ALA A 1 92 ? -8.709 -5.188 -7.927 1.00 27.44 92 ALA A O 1
ATOM 654 N N . ALA A 1 93 ? -8.874 -7.291 -8.668 1.00 31.75 93 ALA A N 1
ATOM 655 C CA . ALA A 1 93 ? -8.144 -7.071 -9.900 1.00 31.75 93 ALA A CA 1
ATOM 656 C C . ALA A 1 93 ? -9.122 -6.450 -10.903 1.00 31.75 93 ALA A C 1
ATOM 658 O O . ALA A 1 93 ? -9.659 -7.117 -11.786 1.00 31.75 93 ALA A O 1
ATOM 659 N N . VAL A 1 94 ? -9.372 -5.148 -10.740 1.00 32.81 94 VAL A N 1
ATOM 660 C CA . VAL A 1 94 ? -10.199 -4.342 -11.641 1.00 32.81 94 VAL A CA 1
ATOM 661 C C . VAL A 1 94 ? -9.462 -4.180 -12.977 1.00 32.81 94 VAL A C 1
ATOM 663 O O . VAL A 1 94 ? -8.850 -3.151 -13.240 1.00 32.81 94 VAL A O 1
ATOM 666 N N . GLY A 1 95 ? -9.472 -5.231 -13.804 1.00 32.69 95 GLY A N 1
ATOM 667 C CA . GLY A 1 95 ? -8.769 -5.308 -15.087 1.00 32.69 95 GLY A CA 1
ATOM 668 C C . GLY A 1 95 ? -7.242 -5.230 -14.957 1.00 32.69 95 GLY A C 1
ATOM 669 O O . GLY A 1 95 ? -6.697 -4.497 -14.132 1.00 32.69 95 GLY A O 1
ATOM 670 N N . GLU A 1 96 ? -6.510 -5.943 -15.813 1.00 39.25 96 GLU A N 1
ATOM 671 C CA . GLU A 1 96 ? -5.087 -5.655 -16.023 1.00 39.25 96 GLU A CA 1
ATOM 672 C C . GLU A 1 96 ? -4.951 -4.279 -16.691 1.00 39.25 96 GLU A C 1
ATOM 674 O O . GLU A 1 96 ? -4.747 -4.142 -17.900 1.00 39.25 96 GLU A O 1
ATOM 679 N N . THR A 1 97 ? -5.120 -3.215 -15.911 1.00 48.88 97 THR A N 1
ATOM 680 C CA . THR A 1 97 ? -4.849 -1.868 -16.379 1.00 48.88 97 THR A CA 1
ATOM 681 C C . THR A 1 97 ? -3.340 -1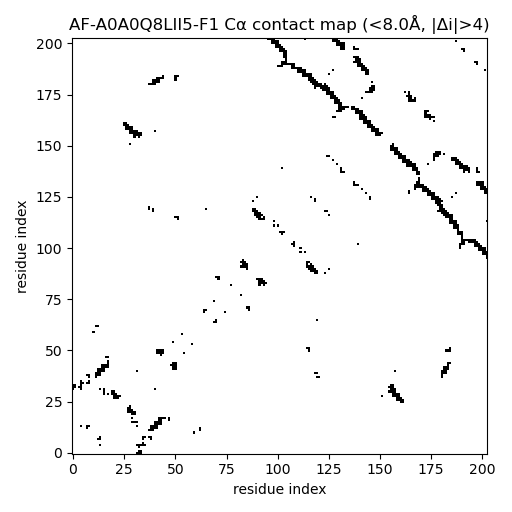.722 -16.353 1.00 48.88 97 THR A C 1
ATOM 683 O O . THR A 1 97 ? -2.757 -1.372 -15.332 1.00 48.88 97 THR A O 1
ATOM 686 N N . TYR A 1 98 ? -2.694 -2.030 -17.475 1.00 55.88 98 TYR A N 1
ATOM 687 C CA . TYR A 1 98 ? -1.273 -1.765 -17.652 1.00 55.88 98 TYR A CA 1
ATOM 688 C C . TYR A 1 98 ? -1.015 -0.283 -17.418 1.00 55.88 98 TYR A C 1
ATOM 690 O O . TYR A 1 98 ? -1.427 0.568 -18.211 1.00 55.88 98 TYR A O 1
ATOM 698 N N . ARG A 1 99 ? -0.298 0.037 -16.346 1.00 71.38 99 ARG A N 1
ATOM 699 C CA . ARG A 1 99 ? 0.010 1.423 -16.007 1.00 71.38 99 ARG A CA 1
ATOM 700 C C . ARG A 1 99 ? 1.462 1.703 -16.340 1.00 71.38 99 ARG A C 1
ATOM 702 O O . ARG A 1 99 ? 2.383 1.049 -15.845 1.00 71.38 99 ARG A O 1
ATOM 709 N N . ALA A 1 100 ? 1.654 2.648 -17.253 1.00 74.50 100 ALA A N 1
ATOM 710 C CA . ALA A 1 100 ? 2.977 3.035 -17.700 1.00 74.50 100 ALA A CA 1
ATOM 711 C C . ALA A 1 100 ? 3.713 3.797 -16.592 1.00 74.50 100 ALA A C 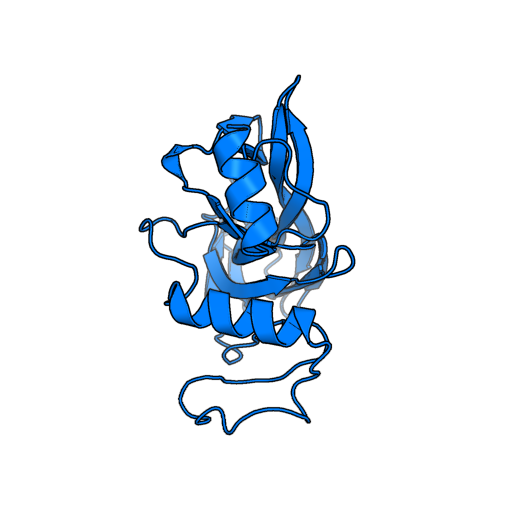1
ATOM 713 O O . ALA A 1 100 ? 3.141 4.670 -15.939 1.00 74.50 100 ALA A O 1
ATOM 714 N N . TRP A 1 101 ? 4.994 3.493 -16.414 1.00 80.69 101 TRP A N 1
ATOM 715 C CA . TRP A 1 101 ? 5.868 4.198 -15.485 1.00 80.69 101 TRP A CA 1
ATOM 716 C C . TRP A 1 101 ? 7.136 4.695 -16.179 1.00 80.69 101 TRP A C 1
ATOM 718 O O . TRP A 1 101 ? 7.557 4.177 -17.215 1.00 80.69 101 TRP A O 1
ATOM 728 N N . SER A 1 102 ? 7.748 5.713 -15.578 1.00 83.44 102 SER A N 1
ATOM 729 C CA . SER A 1 102 ? 9.045 6.274 -15.956 1.00 83.44 102 SER A CA 1
ATOM 730 C C . SER A 1 102 ? 9.874 6.537 -14.704 1.00 83.44 102 SER A C 1
ATOM 732 O O . SER A 1 102 ? 9.333 7.011 -13.701 1.00 83.44 102 SER A O 1
ATOM 734 N N . ALA A 1 103 ? 11.170 6.238 -14.752 1.00 86.31 103 ALA A N 1
ATOM 735 C CA . ALA A 1 103 ? 12.092 6.489 -13.652 1.00 86.31 103 ALA A CA 1
ATOM 736 C C . ALA A 1 103 ? 13.495 6.845 -14.158 1.00 86.31 103 ALA A C 1
ATOM 738 O O . ALA A 1 103 ? 13.976 6.266 -15.132 1.00 86.31 103 ALA A O 1
ATOM 739 N N . THR A 1 104 ? 14.174 7.758 -13.466 1.00 89.12 104 THR A N 1
ATOM 740 C CA . THR A 1 104 ? 15.604 8.055 -13.658 1.00 89.12 104 THR A CA 1
ATOM 741 C C . THR A 1 104 ? 16.447 7.261 -12.653 1.00 89.12 104 THR A C 1
ATOM 743 O O . THR A 1 104 ? 15.907 6.511 -11.838 1.00 89.12 104 THR A O 1
ATOM 746 N N . ASN A 1 105 ? 17.774 7.398 -12.699 1.00 88.00 105 ASN A N 1
ATOM 747 C CA . ASN A 1 105 ? 18.686 6.812 -11.706 1.00 88.00 105 ASN A CA 1
ATOM 748 C C . ASN A 1 105 ? 18.989 7.706 -10.500 1.00 88.00 105 ASN A C 1
ATOM 750 O O . ASN A 1 105 ? 19.686 7.274 -9.586 1.00 88.00 105 ASN A O 1
ATOM 754 N N . SER A 1 106 ? 18.516 8.950 -10.507 1.00 84.75 106 SER A N 1
ATOM 755 C CA . SER A 1 106 ? 18.816 9.946 -9.475 1.00 84.75 106 SER A CA 1
ATOM 756 C C . SER A 1 106 ? 17.846 9.917 -8.292 1.00 84.75 106 SER A C 1
ATOM 758 O O . SER A 1 106 ? 18.077 10.598 -7.296 1.00 84.75 106 SER A O 1
ATOM 760 N N . GLY A 1 107 ? 16.771 9.130 -8.371 1.00 83.31 107 GLY A N 1
ATOM 761 C CA . GLY A 1 107 ? 15.789 9.006 -7.303 1.00 83.31 107 GLY A CA 1
ATOM 762 C C . GLY A 1 107 ? 14.616 8.119 -7.695 1.00 83.31 107 GLY A C 1
ATOM 763 O O . GLY A 1 107 ? 14.376 7.859 -8.874 1.00 83.31 107 GLY A O 1
ATOM 764 N N . TRP A 1 108 ? 13.896 7.626 -6.688 1.00 87.50 108 TRP A N 1
ATOM 765 C CA . TRP A 1 108 ? 12.663 6.880 -6.919 1.00 87.50 108 TRP A CA 1
ATOM 766 C C . TRP A 1 108 ? 11.655 7.755 -7.664 1.00 87.50 108 TRP A C 1
ATOM 768 O O . TRP A 1 108 ? 11.512 8.941 -7.362 1.00 87.50 108 TRP A O 1
ATOM 778 N N . SER A 1 109 ? 10.931 7.158 -8.606 1.00 84.38 109 SER A N 1
ATOM 779 C CA . SER A 1 109 ? 9.802 7.802 -9.262 1.00 84.38 109 SER A CA 1
ATOM 780 C C . SER A 1 109 ? 8.744 8.236 -8.245 1.00 84.38 109 SER A C 1
ATOM 782 O O . SER A 1 109 ? 8.672 7.733 -7.117 1.00 84.38 109 SER A O 1
ATOM 784 N N . GLN A 1 110 ? 7.835 9.100 -8.692 1.00 80.94 110 GLN A N 1
ATOM 785 C CA . GLN A 1 110 ? 6.543 9.242 -8.028 1.00 80.94 110 GLN A CA 1
ATOM 786 C C . GLN A 1 110 ? 5.852 7.875 -7.888 1.00 80.94 110 GLN A C 1
ATOM 78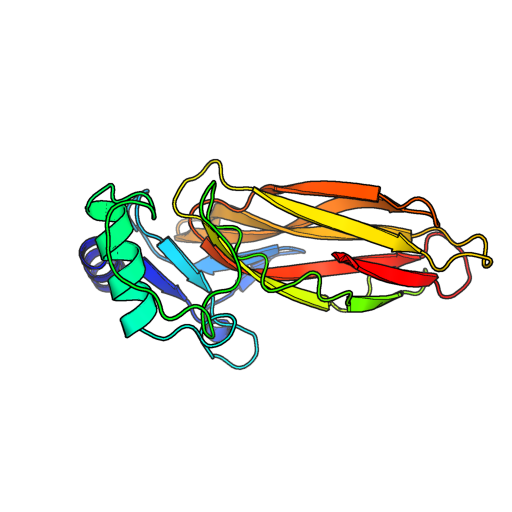8 O O . GLN A 1 110 ? 6.040 6.981 -8.719 1.00 80.94 110 GLN A O 1
ATOM 793 N N . GLY A 1 111 ? 5.088 7.706 -6.807 1.00 79.75 111 GLY A N 1
ATOM 794 C CA . GLY A 1 111 ? 4.323 6.487 -6.562 1.00 79.75 111 GLY A CA 1
ATOM 795 C C . GLY A 1 111 ? 3.101 6.436 -7.471 1.00 79.75 111 GLY A C 1
ATOM 796 O O . GLY A 1 111 ? 2.136 7.157 -7.209 1.00 79.75 111 GLY A O 1
ATOM 797 N N . PHE A 1 112 ? 3.154 5.591 -8.496 1.00 81.81 112 PHE A N 1
ATOM 798 C CA . PHE A 1 112 ? 2.064 5.311 -9.422 1.00 81.81 112 PHE A CA 1
ATOM 799 C C . PHE A 1 112 ? 0.961 4.515 -8.726 1.00 81.81 112 PHE A C 1
ATOM 801 O O . PHE A 1 112 ? 1.258 3.632 -7.925 1.00 81.81 112 PHE A O 1
ATOM 808 N N . THR A 1 113 ? -0.297 4.834 -9.014 1.00 78.88 113 THR A N 1
ATOM 809 C CA . THR A 1 113 ? -1.471 4.240 -8.364 1.00 78.88 113 THR A CA 1
ATOM 810 C C . THR A 1 113 ? -2.009 3.064 -9.166 1.00 78.88 113 THR A C 1
ATOM 812 O O . THR A 1 113 ? -2.320 3.226 -10.345 1.00 78.88 113 THR A O 1
ATOM 815 N N . GLY A 1 114 ? -2.094 1.897 -8.532 1.00 72.06 114 GLY A N 1
ATOM 816 C CA . GLY A 1 114 ? -2.695 0.675 -9.060 1.00 72.06 114 GLY A CA 1
ATOM 817 C C . GLY A 1 114 ? -4.197 0.607 -8.801 1.00 72.06 114 GLY A C 1
ATOM 818 O O . GLY A 1 114 ? -4.887 1.632 -8.835 1.00 72.06 114 GLY A O 1
ATOM 819 N N . ASN A 1 115 ? -4.693 -0.604 -8.566 1.00 75.25 115 ASN A N 1
ATOM 820 C CA . ASN A 1 115 ? -6.095 -0.843 -8.243 1.00 75.25 115 ASN A CA 1
ATOM 821 C C . ASN A 1 115 ? -6.347 -0.668 -6.737 1.00 75.25 115 ASN A C 1
ATOM 823 O O . ASN A 1 115 ? -5.422 -0.495 -5.938 1.00 75.25 115 ASN A O 1
ATOM 827 N N . THR A 1 116 ? -7.620 -0.658 -6.345 1.00 79.06 116 THR A N 1
ATOM 828 C CA . THR A 1 116 ? -7.983 -0.757 -4.929 1.00 79.06 116 THR A CA 1
ATOM 829 C C . THR A 1 116 ? -7.966 -2.205 -4.500 1.00 79.06 116 THR A C 1
ATOM 831 O O . THR A 1 116 ? -8.558 -3.058 -5.150 1.00 79.06 116 THR A O 1
ATOM 834 N N . MET A 1 117 ? -7.336 -2.447 -3.361 1.00 82.69 117 MET A N 1
ATOM 835 C CA . MET A 1 117 ? -7.267 -3.753 -2.741 1.00 82.69 117 MET A CA 1
ATOM 836 C C . MET A 1 117 ? -7.836 -3.674 -1.325 1.00 82.69 117 MET A C 1
ATOM 838 O O . MET A 1 117 ? -7.567 -2.715 -0.593 1.00 82.69 117 MET A O 1
ATOM 842 N N . ILE A 1 118 ? -8.639 -4.675 -0.956 1.00 86.31 118 ILE A N 1
ATOM 843 C CA . ILE A 1 118 ? -9.296 -4.773 0.348 1.00 86.31 118 ILE A CA 1
ATOM 844 C C . ILE A 1 118 ? -8.897 -6.102 0.980 1.00 86.31 118 ILE A C 1
ATOM 846 O O . ILE A 1 118 ? -9.305 -7.165 0.526 1.00 86.31 118 ILE A O 1
ATOM 850 N N . GLY A 1 119 ? -8.094 -6.056 2.037 1.00 85.88 119 GLY A N 1
ATOM 851 C CA . GLY A 1 119 ? -7.798 -7.245 2.824 1.00 85.88 119 GLY A CA 1
ATOM 852 C C . GLY A 1 119 ? -8.710 -7.341 4.038 1.00 85.88 119 GLY A C 1
ATOM 853 O O . GLY A 1 119 ? -8.836 -6.370 4.774 1.00 85.88 119 GLY A O 1
ATOM 854 N N . PHE A 1 120 ? -9.315 -8.508 4.258 1.00 82.44 120 PHE A N 1
ATOM 855 C CA . PHE A 1 120 ? -10.110 -8.815 5.457 1.00 82.44 120 PHE A CA 1
ATOM 856 C C . PHE A 1 120 ? -9.372 -9.709 6.463 1.00 82.44 120 PHE A C 1
ATOM 858 O O . PHE A 1 120 ? -9.805 -9.849 7.603 1.00 82.44 120 PHE A O 1
ATOM 865 N N . THR A 1 121 ? -8.194 -10.234 6.104 1.00 81.12 121 THR A N 1
ATOM 866 C CA . THR A 1 121 ? -7.348 -11.032 7.006 1.00 81.12 121 THR A CA 1
ATOM 867 C C . THR A 1 121 ? -5.918 -10.498 7.066 1.00 81.12 121 THR A C 1
ATOM 869 O O . THR A 1 121 ? -5.473 -9.764 6.181 1.00 81.12 121 THR A O 1
ATOM 872 N N . ASP A 1 122 ? -5.180 -10.848 8.121 1.00 80.50 122 ASP A N 1
ATOM 873 C CA . ASP A 1 122 ? -3.802 -10.373 8.317 1.00 80.50 122 ASP A CA 1
ATOM 874 C C . ASP A 1 122 ? -2.797 -11.016 7.344 1.00 80.50 122 ASP A C 1
ATOM 876 O O . ASP A 1 122 ? -1.748 -10.435 7.063 1.00 80.50 122 ASP A O 1
ATOM 880 N N . ASP A 1 123 ? -3.149 -12.166 6.760 1.00 83.00 123 ASP A N 1
ATOM 881 C CA . ASP A 1 123 ? -2.317 -12.891 5.793 1.00 83.00 123 ASP A CA 1
ATOM 882 C C . ASP A 1 123 ? -2.411 -12.339 4.365 1.00 83.00 123 ASP A C 1
ATOM 884 O O . ASP A 1 123 ? -1.670 -12.770 3.478 1.00 83.00 123 ASP A O 1
ATOM 888 N N . VAL A 1 124 ? -3.305 -11.377 4.118 1.00 83.62 124 VAL A N 1
ATOM 889 C CA . VAL A 1 124 ? -3.472 -10.774 2.795 1.00 83.62 124 VAL A CA 1
ATOM 890 C C . VAL A 1 124 ? -2.184 -10.061 2.363 1.00 83.62 124 VAL A C 1
ATOM 892 O O . VAL A 1 124 ? -1.572 -9.297 3.120 1.00 83.62 124 VAL A O 1
ATOM 895 N N . ARG A 1 125 ? -1.779 -10.284 1.106 1.00 86.56 125 ARG A N 1
ATOM 896 C CA . ARG A 1 125 ? -0.585 -9.685 0.492 1.00 86.56 125 ARG A CA 1
ATOM 897 C C . ARG A 1 125 ? -0.909 -9.086 -0.868 1.00 86.56 125 ARG A C 1
ATOM 899 O O . ARG A 1 125 ? -1.552 -9.745 -1.676 1.00 86.56 125 ARG A O 1
ATOM 906 N N . ALA A 1 126 ? -0.387 -7.894 -1.143 1.00 85.88 126 ALA A N 1
ATOM 907 C CA . ALA A 1 126 ? -0.474 -7.281 -2.467 1.00 85.88 126 ALA A CA 1
ATOM 908 C C . ALA A 1 126 ? 0.658 -7.803 -3.355 1.00 85.88 126 ALA A C 1
ATOM 910 O O . ALA A 1 126 ? 1.832 -7.733 -2.973 1.00 85.88 126 ALA A O 1
ATOM 911 N N . GLY A 1 127 ? 0.311 -8.359 -4.514 1.00 86.56 127 GLY A N 1
ATOM 912 C CA . GLY A 1 127 ? 1.271 -8.786 -5.526 1.00 86.56 127 GLY A CA 1
ATOM 913 C C . GLY A 1 127 ? 1.638 -7.617 -6.427 1.00 86.56 127 GLY A C 1
ATOM 914 O O . GLY A 1 127 ? 0.757 -6.996 -6.996 1.00 86.56 127 GLY A O 1
ATOM 915 N N . TYR A 1 128 ? 2.929 -7.334 -6.576 1.00 86.75 128 TYR A N 1
ATOM 916 C CA . TYR A 1 128 ? 3.408 -6.330 -7.522 1.00 86.75 128 TYR A CA 1
ATOM 917 C C . TYR A 1 128 ? 4.197 -7.011 -8.623 1.00 86.75 128 TYR A C 1
ATOM 919 O O . TYR A 1 128 ? 5.151 -7.736 -8.323 1.00 86.75 128 TYR A O 1
ATOM 927 N N . TYR A 1 129 ? 3.861 -6.726 -9.879 1.00 89.06 129 TYR A N 1
ATOM 928 C CA . TYR A 1 129 ? 4.619 -7.214 -11.020 1.00 89.06 129 TYR A CA 1
ATOM 929 C C . TYR A 1 129 ? 4.917 -6.075 -12.003 1.00 89.06 129 TYR A C 1
ATOM 931 O O . TYR A 1 129 ? 4.064 -5.256 -12.323 1.00 89.06 129 TYR A O 1
ATOM 939 N N . PHE A 1 130 ? 6.149 -5.976 -12.504 1.00 89.25 130 PHE A N 1
ATOM 940 C CA . PHE A 1 130 ? 6.535 -4.892 -13.409 1.00 89.25 130 PHE A CA 1
ATOM 941 C C . PHE A 1 130 ? 7.602 -5.305 -14.424 1.00 89.25 130 PHE A C 1
ATOM 943 O O . PHE A 1 130 ? 8.396 -6.211 -14.188 1.00 89.25 130 PHE A O 1
ATOM 950 N N . TYR A 1 131 ? 7.641 -4.598 -15.554 1.00 91.81 131 TYR A N 1
ATOM 951 C CA . TYR A 1 131 ? 8.547 -4.839 -16.683 1.00 91.81 131 TYR A CA 1
ATOM 952 C C . TYR A 1 131 ? 9.175 -3.536 -17.152 1.00 91.81 131 TYR A C 1
ATOM 954 O O . TYR A 1 131 ? 8.515 -2.499 -17.095 1.00 91.81 131 TYR A O 1
ATOM 962 N N . THR A 1 132 ? 10.392 -3.592 -17.696 1.00 88.56 132 THR A N 1
ATOM 963 C CA . THR A 1 132 ? 10.961 -2.480 -18.474 1.00 88.56 132 THR A CA 1
ATOM 964 C C . THR A 1 132 ? 10.593 -2.590 -19.957 1.00 88.56 132 THR A C 1
ATOM 966 O O . THR A 1 132 ? 10.204 -3.654 -20.441 1.00 88.56 132 THR A O 1
ATOM 969 N N . ALA A 1 133 ? 10.691 -1.486 -20.697 1.00 86.31 133 ALA A N 1
ATOM 970 C CA . ALA A 1 133 ? 10.385 -1.457 -22.122 1.00 86.31 133 ALA A CA 1
ATOM 971 C C . ALA A 1 133 ? 11.303 -2.405 -22.921 1.00 86.31 133 ALA A C 1
ATOM 973 O O . ALA A 1 133 ? 12.535 -2.357 -22.819 1.00 86.31 133 ALA A O 1
ATOM 974 N N . ALA A 1 134 ? 10.696 -3.257 -23.752 1.00 84.44 134 ALA A N 1
ATOM 975 C CA . ALA A 1 134 ? 11.418 -4.187 -24.614 1.00 84.44 134 ALA A CA 1
ATOM 976 C C . ALA A 1 134 ? 12.246 -3.447 -25.679 1.00 84.44 134 ALA A C 1
ATOM 978 O O . ALA A 1 134 ? 11.840 -2.402 -26.176 1.00 84.44 134 ALA A O 1
ATOM 979 N N . GLY A 1 135 ? 13.411 -3.998 -26.034 1.00 81.31 135 GLY A N 1
ATOM 980 C CA . GLY A 1 135 ? 14.290 -3.438 -27.070 1.00 81.31 135 GLY A CA 1
ATOM 981 C C . GLY A 1 135 ? 15.252 -2.336 -26.605 1.00 81.31 135 GLY A C 1
ATOM 982 O O . GLY A 1 135 ? 16.130 -1.956 -27.371 1.00 81.31 135 GLY A O 1
ATOM 983 N N . TYR A 1 136 ? 15.157 -1.871 -25.352 1.00 81.50 136 TYR A N 1
ATOM 984 C CA . TYR A 1 136 ? 15.998 -0.782 -24.822 1.00 81.50 136 TYR A CA 1
ATOM 985 C C . TYR A 1 136 ? 17.086 -1.236 -23.831 1.00 81.50 136 TYR A C 1
ATOM 987 O O . TYR A 1 136 ? 17.799 -0.400 -23.278 1.00 81.50 136 TYR A O 1
ATOM 995 N N . ASN A 1 137 ? 17.204 -2.548 -23.577 1.00 85.75 137 ASN A N 1
ATOM 996 C CA . ASN A 1 137 ? 18.127 -3.144 -22.595 1.00 85.75 137 ASN A CA 1
ATOM 997 C C . ASN A 1 137 ? 18.105 -2.425 -21.224 1.00 85.75 137 ASN A C 1
ATOM 999 O O . ASN A 1 137 ? 19.142 -2.144 -20.620 1.00 85.75 137 ASN A O 1
ATOM 1003 N N . GLN A 1 138 ? 16.900 -2.082 -20.759 1.00 90.81 138 GLN A N 1
ATOM 1004 C CA . GLN A 1 138 ? 16.670 -1.313 -19.538 1.00 90.81 138 GLN A CA 1
ATOM 1005 C C . GLN A 1 138 ? 16.576 -2.208 -18.304 1.00 90.81 138 GLN A C 1
ATOM 1007 O O . GLN A 1 138 ? 16.008 -3.301 -18.364 1.00 90.81 138 GLN A O 1
ATOM 1012 N N . ARG A 1 139 ? 17.058 -1.704 -17.163 1.00 94.06 139 ARG A N 1
ATOM 1013 C CA . ARG A 1 139 ? 16.913 -2.346 -15.851 1.00 94.06 139 ARG A CA 1
ATOM 1014 C C . ARG A 1 139 ? 16.413 -1.364 -14.804 1.00 94.06 139 ARG A C 1
ATOM 1016 O O . ARG A 1 139 ? 16.975 -0.281 -14.659 1.00 94.06 139 ARG A O 1
ATOM 1023 N N . ALA A 1 140 ? 15.389 -1.758 -14.056 1.00 93.75 140 ALA A N 1
ATOM 1024 C CA . ALA A 1 140 ? 14.808 -0.925 -13.010 1.00 93.75 140 ALA A CA 1
ATOM 1025 C C . ALA A 1 140 ? 14.546 -1.727 -11.737 1.00 93.75 140 ALA A C 1
ATOM 1027 O O . ALA A 1 140 ? 14.073 -2.857 -11.800 1.00 93.75 140 ALA A O 1
ATOM 1028 N N . SER A 1 141 ? 14.842 -1.120 -10.592 1.00 95.56 141 SER A N 1
ATOM 1029 C CA . SER A 1 141 ? 14.446 -1.597 -9.269 1.00 95.56 141 SER A CA 1
ATOM 1030 C C . SER A 1 141 ? 13.023 -1.136 -8.970 1.00 95.56 141 SER A C 1
ATOM 1032 O O . SER A 1 141 ? 12.675 0.002 -9.288 1.00 95.56 141 SER A O 1
ATOM 1034 N N . GLY A 1 142 ? 12.209 -1.999 -8.372 1.00 94.50 142 GLY A N 1
ATOM 1035 C CA . GLY A 1 142 ? 10.817 -1.726 -8.036 1.00 94.50 142 GLY A CA 1
ATOM 1036 C C . GLY A 1 142 ? 10.573 -1.760 -6.533 1.00 94.50 142 GLY A C 1
ATOM 1037 O O . GLY A 1 142 ? 11.140 -2.589 -5.818 1.00 94.50 142 GLY A O 1
ATOM 1038 N N . ASN A 1 143 ? 9.677 -0.890 -6.068 1.00 95.50 143 ASN A N 1
ATOM 1039 C CA . ASN A 1 143 ? 9.085 -0.956 -4.739 1.00 95.50 143 ASN A CA 1
ATOM 1040 C C . ASN A 1 143 ? 7.554 -0.956 -4.829 1.00 95.50 143 ASN A C 1
ATOM 1042 O O . ASN A 1 143 ? 6.981 -0.109 -5.517 1.00 95.50 143 ASN A O 1
ATOM 1046 N N . GLY A 1 144 ? 6.916 -1.836 -4.061 1.00 92.75 144 GLY A N 1
ATOM 1047 C CA . GLY A 1 144 ? 5.475 -1.829 -3.804 1.00 92.75 144 GLY A CA 1
ATOM 1048 C C . GLY A 1 144 ? 5.170 -1.259 -2.419 1.00 92.75 144 GLY A C 1
ATOM 1049 O O . GLY A 1 144 ? 5.947 -1.458 -1.479 1.00 92.75 144 GLY A O 1
ATOM 1050 N N . LEU A 1 145 ? 4.072 -0.519 -2.283 1.00 93.31 145 LEU A N 1
ATOM 1051 C CA . LEU A 1 145 ? 3.590 -0.052 -0.987 1.00 93.31 145 LEU A CA 1
A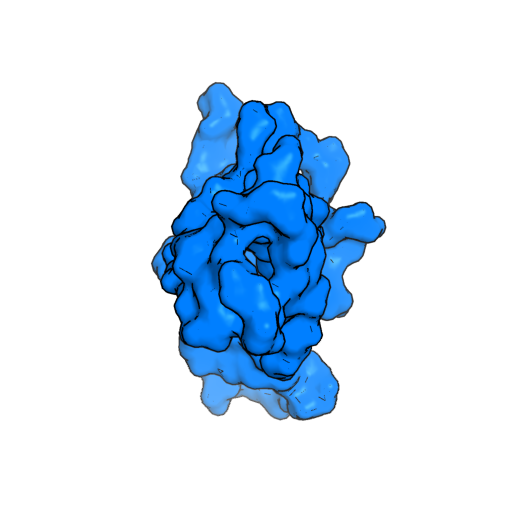TOM 1052 C C . LEU A 1 145 ? 2.835 -1.189 -0.29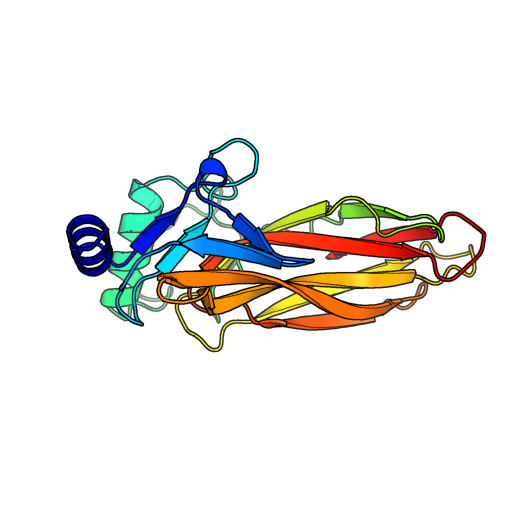2 1.00 93.31 145 LEU A C 1
ATOM 1054 O O . LEU A 1 145 ? 1.930 -1.786 -0.871 1.00 93.31 145 LEU A O 1
ATOM 1058 N N . GLY A 1 146 ? 3.226 -1.485 0.941 1.00 93.88 146 GLY A N 1
ATOM 1059 C CA . GLY A 1 146 ? 2.562 -2.462 1.797 1.00 93.88 146 GLY A CA 1
ATOM 1060 C C . GLY A 1 146 ? 2.205 -1.865 3.149 1.00 93.88 146 GLY A C 1
ATOM 1061 O O . GLY A 1 146 ? 2.676 -0.775 3.494 1.00 93.88 146 GLY A O 1
ATOM 1062 N N . TYR A 1 147 ? 1.407 -2.601 3.915 1.00 95.19 147 TYR A N 1
ATOM 1063 C CA . TYR A 1 147 ? 0.860 -2.158 5.189 1.00 95.19 147 TYR A CA 1
ATOM 1064 C C . TYR A 1 147 ? 1.086 -3.175 6.308 1.00 95.19 147 TYR A C 1
ATOM 1066 O O . TYR A 1 147 ? 1.147 -4.381 6.074 1.00 95.19 147 TYR A O 1
ATOM 1074 N N . TYR A 1 148 ? 1.232 -2.679 7.536 1.00 93.25 148 TYR A N 1
ATOM 1075 C CA . TYR A 1 148 ? 1.270 -3.498 8.748 1.00 93.25 148 TYR A CA 1
ATOM 1076 C C . TYR A 1 148 ? 0.741 -2.711 9.952 1.00 93.25 148 TYR A C 1
ATOM 1078 O O . TYR A 1 148 ? 0.872 -1.489 10.007 1.00 93.25 148 TYR A O 1
ATOM 1086 N N . LYS A 1 149 ? 0.164 -3.396 10.941 1.00 92.19 149 LYS A N 1
ATOM 1087 C CA . LYS A 1 149 ? -0.273 -2.775 12.201 1.00 92.19 149 LYS A CA 1
ATOM 1088 C C . LYS A 1 149 ? 0.903 -2.655 13.175 1.00 92.19 149 LYS A C 1
ATOM 1090 O O . LYS A 1 149 ? 1.768 -3.528 13.227 1.00 92.19 149 LYS A O 1
ATOM 1095 N N . GLY A 1 150 ? 0.963 -1.575 13.947 1.00 92.62 150 GLY A N 1
ATOM 1096 C CA . GLY A 1 150 ? 2.023 -1.389 14.934 1.00 92.62 150 GLY A CA 1
ATOM 1097 C C . GLY A 1 150 ? 1.968 -0.054 15.664 1.00 92.62 150 GLY A C 1
ATOM 1098 O O . GLY A 1 150 ? 1.116 0.793 15.404 1.00 92.62 150 GLY A O 1
ATOM 1099 N N . TYR A 1 151 ? 2.911 0.140 16.583 1.00 93.56 151 TYR A N 1
ATOM 1100 C CA . TYR A 1 151 ? 2.993 1.349 17.398 1.00 93.56 151 TYR A CA 1
ATOM 1101 C C . TYR A 1 151 ? 3.925 2.401 16.788 1.00 93.56 151 TYR A C 1
ATOM 1103 O O . TYR A 1 151 ? 4.995 2.072 16.275 1.00 93.56 151 TYR A O 1
ATOM 1111 N N . ASN A 1 152 ? 3.535 3.671 16.896 1.00 93.06 152 ASN A N 1
ATOM 1112 C CA . ASN A 1 152 ? 4.423 4.826 16.791 1.00 93.06 152 ASN A CA 1
ATOM 1113 C C . ASN A 1 152 ? 4.535 5.471 18.181 1.00 93.06 152 ASN A C 1
ATOM 1115 O O . ASN A 1 152 ? 3.635 6.190 18.624 1.00 93.06 152 ASN A O 1
ATOM 1119 N N . GLY A 1 153 ? 5.596 5.139 18.921 1.00 90.81 153 GLY A N 1
ATOM 1120 C CA . GLY A 1 153 ? 5.678 5.457 20.347 1.00 90.81 153 GLY A CA 1
ATOM 1121 C C . GLY A 1 153 ? 4.582 4.732 21.135 1.00 90.81 153 GLY A C 1
ATOM 1122 O O . GLY A 1 153 ? 4.549 3.507 21.158 1.00 90.81 153 GLY A O 1
ATOM 1123 N N . SER A 1 154 ? 3.679 5.479 21.774 1.00 90.62 154 SER A N 1
ATOM 1124 C CA . SER A 1 154 ? 2.552 4.933 22.549 1.00 90.62 154 SER A CA 1
ATOM 1125 C C . SER A 1 154 ? 1.240 4.813 21.762 1.00 90.62 154 SER A C 1
ATOM 1127 O O . SER A 1 154 ? 0.250 4.316 22.299 1.00 90.62 154 SER A O 1
ATOM 1129 N N . VAL A 1 155 ? 1.201 5.264 20.504 1.00 91.25 155 VAL A N 1
ATOM 1130 C CA . VAL A 1 155 ? -0.022 5.279 19.689 1.00 91.25 155 VAL A CA 1
ATOM 1131 C C . VAL A 1 155 ? -0.048 4.066 18.766 1.00 91.25 155 VAL A C 1
ATOM 1133 O O . VAL A 1 155 ? 0.883 3.867 17.989 1.00 91.25 155 VAL A O 1
ATOM 1136 N N . PHE A 1 156 ? -1.118 3.272 18.834 1.00 91.81 156 PHE A N 1
ATOM 1137 C CA . PHE A 1 156 ? -1.370 2.181 17.890 1.00 91.81 156 PHE A CA 1
ATOM 1138 C C . PHE A 1 156 ? -1.955 2.709 16.576 1.00 91.81 156 PHE A C 1
ATOM 1140 O O . PHE A 1 156 ? -2.761 3.650 16.568 1.00 91.81 156 PHE A O 1
ATOM 1147 N N . GLY A 1 157 ? -1.550 2.100 15.466 1.00 94.19 157 GLY A N 1
ATOM 1148 C CA . GLY A 1 157 ? -2.019 2.468 14.142 1.00 94.19 157 GLY A CA 1
ATOM 1149 C C . GLY A 1 157 ? -1.589 1.501 13.052 1.00 94.19 157 GLY A C 1
ATOM 1150 O O . GLY A 1 157 ? -1.068 0.414 13.304 1.00 94.19 157 GLY A O 1
ATOM 1151 N N . THR A 1 158 ? -1.807 1.932 11.816 1.00 95.69 158 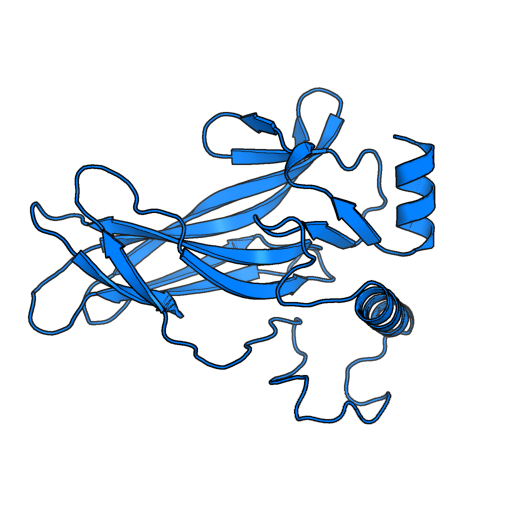THR A N 1
ATOM 1152 C CA . THR A 1 158 ? -1.377 1.218 10.613 1.00 95.69 158 THR A CA 1
ATOM 1153 C C . THR A 1 158 ? -0.217 1.961 9.976 1.00 95.69 158 THR A C 1
ATOM 1155 O O . THR A 1 158 ? -0.270 3.170 9.789 1.00 95.69 158 THR A O 1
ATOM 1158 N N . TRP A 1 159 ? 0.838 1.247 9.628 1.00 96.00 159 TRP A N 1
ATOM 1159 C CA . TRP A 1 159 ? 1.986 1.763 8.905 1.00 96.00 159 TRP A CA 1
ATOM 1160 C C . TRP A 1 159 ? 1.869 1.416 7.430 1.00 96.00 159 TRP A C 1
ATOM 1162 O O . TRP A 1 159 ? 1.558 0.276 7.104 1.00 96.00 159 TRP A O 1
ATOM 1172 N N . SER A 1 160 ? 2.190 2.359 6.547 1.00 96.06 160 SER A N 1
ATOM 1173 C CA . SER A 1 160 ? 2.492 2.073 5.145 1.00 96.06 160 SER A CA 1
ATOM 1174 C C . SER A 1 160 ? 3.976 2.244 4.875 1.00 96.06 160 SER A C 1
ATOM 1176 O O . SER A 1 160 ? 4.561 3.264 5.251 1.00 96.06 160 SER A O 1
ATOM 1178 N N . LYS A 1 161 ? 4.584 1.278 4.191 1.00 95.44 161 LYS A N 1
ATOM 1179 C CA . LYS A 1 161 ? 6.014 1.273 3.886 1.00 95.44 161 LYS A CA 1
ATOM 1180 C C . LYS A 1 161 ? 6.267 0.757 2.478 1.00 95.44 161 LYS A C 1
ATOM 1182 O O . LYS A 1 161 ? 5.562 -0.109 1.975 1.00 95.44 161 LYS A O 1
ATOM 1187 N N . TRP A 1 162 ? 7.311 1.285 1.852 1.00 94.75 162 TRP A N 1
ATOM 1188 C CA . TRP A 1 162 ? 7.806 0.784 0.577 1.00 94.75 162 TRP A CA 1
ATOM 1189 C C . TRP A 1 162 ? 8.680 -0.455 0.778 1.00 94.75 162 TRP A C 1
ATOM 1191 O O . TRP A 1 162 ? 9.703 -0.392 1.465 1.00 94.75 162 TRP A O 1
ATOM 1201 N N . TYR A 1 163 ? 8.296 -1.557 0.142 1.00 94.69 163 TYR A N 1
ATOM 1202 C CA . TYR A 1 163 ? 9.020 -2.825 0.142 1.00 94.69 163 TYR A CA 1
ATOM 1203 C C . TYR A 1 163 ? 9.640 -3.066 -1.227 1.00 94.69 163 TYR A C 1
ATOM 1205 O O . TYR A 1 163 ? 9.000 -2.826 -2.247 1.00 94.69 163 TYR A O 1
ATOM 1213 N N . TYR A 1 164 ? 10.869 -3.572 -1.242 1.00 95.62 164 TYR A N 1
ATOM 1214 C CA . TYR A 1 164 ? 11.547 -3.980 -2.468 1.00 95.62 164 TYR A CA 1
ATOM 1215 C C . TYR A 1 164 ? 10.850 -5.184 -3.101 1.00 95.62 164 TYR A C 1
ATOM 1217 O O . TYR A 1 164 ? 10.634 -6.191 -2.429 1.00 95.62 164 TYR A O 1
ATOM 1225 N N . VAL A 1 165 ? 10.522 -5.072 -4.392 1.00 93.31 165 VAL A N 1
ATOM 1226 C CA . VAL A 1 165 ? 9.799 -6.108 -5.155 1.00 93.31 165 VAL A CA 1
ATOM 1227 C C . VAL A 1 165 ? 10.604 -6.678 -6.325 1.00 93.31 165 VAL A C 1
ATOM 1229 O O . VAL A 1 165 ? 10.093 -7.484 -7.095 1.00 93.31 165 VAL A O 1
ATOM 1232 N N . GLY A 1 166 ? 11.879 -6.297 -6.454 1.00 94.69 166 GLY A N 1
ATOM 1233 C CA . GLY A 1 166 ? 12.807 -6.887 -7.421 1.00 94.69 166 GLY A CA 1
ATOM 1234 C C . GLY A 1 166 ? 13.461 -5.879 -8.364 1.00 94.69 166 GLY A C 1
ATOM 1235 O O . GLY A 1 166 ? 13.212 -4.676 -8.301 1.00 94.69 166 GLY A O 1
ATOM 1236 N N . ILE A 1 167 ? 14.305 -6.398 -9.258 1.00 95.62 167 ILE A N 1
ATOM 1237 C CA . ILE A 1 167 ? 14.878 -5.664 -10.391 1.00 95.62 167 ILE A CA 1
ATOM 1238 C C . ILE A 1 167 ? 14.360 -6.312 -11.671 1.00 95.62 167 ILE A C 1
ATOM 1240 O O . ILE A 1 167 ? 14.667 -7.471 -11.943 1.00 95.62 167 ILE A O 1
ATOM 1244 N N . ALA A 1 168 ? 13.598 -5.561 -12.460 1.00 93.38 168 ALA A N 1
ATOM 1245 C CA . ALA A 1 168 ? 13.040 -6.029 -13.719 1.00 93.38 168 ALA A CA 1
ATOM 1246 C C . ALA A 1 168 ? 13.935 -5.681 -14.913 1.00 93.38 168 ALA A C 1
ATOM 1248 O O . ALA A 1 168 ? 14.650 -4.673 -14.928 1.00 93.38 168 ALA A O 1
ATOM 1249 N N . SER A 1 169 ? 13.816 -6.515 -15.944 1.00 93.00 169 SER A N 1
ATOM 1250 C CA . SER A 1 169 ? 14.167 -6.203 -17.331 1.00 93.00 169 SER A CA 1
ATOM 1251 C C . SER A 1 169 ? 12.907 -6.329 -18.204 1.00 93.00 169 SER A C 1
ATOM 1253 O O . SER A 1 169 ? 11.791 -6.311 -17.675 1.00 93.00 169 SER A O 1
ATOM 1255 N N . SER A 1 170 ? 13.051 -6.519 -19.517 1.00 89.06 170 SER A N 1
ATOM 1256 C CA . SER A 1 170 ? 11.915 -6.797 -20.403 1.00 89.06 170 SER A CA 1
ATOM 1257 C C . SER A 1 170 ? 11.195 -8.113 -20.083 1.00 89.06 170 SER A C 1
ATOM 1259 O O . SER A 1 170 ? 10.068 -8.305 -20.520 1.00 89.06 170 SER A O 1
ATOM 1261 N N . THR A 1 171 ? 11.820 -9.018 -19.323 1.00 89.44 171 THR A N 1
ATOM 1262 C CA . THR A 1 171 ? 11.203 -10.273 -18.853 1.00 89.44 171 THR A CA 1
ATOM 1263 C C . THR A 1 171 ? 10.331 -10.102 -17.612 1.00 89.44 171 THR A C 1
ATOM 1265 O O . THR A 1 171 ? 9.636 -11.038 -17.239 1.00 89.44 171 THR A O 1
ATOM 1268 N N . GLY A 1 172 ? 10.393 -8.934 -16.969 1.00 89.81 172 GLY A N 1
ATOM 1269 C CA . GLY A 1 172 ? 9.640 -8.637 -15.759 1.00 89.81 172 GLY A CA 1
ATOM 1270 C C . GLY A 1 172 ? 10.275 -9.132 -14.461 1.00 89.81 172 GLY A C 1
ATOM 1271 O O . GLY A 1 172 ? 11.223 -9.921 -14.469 1.00 89.81 172 GLY A O 1
ATOM 1272 N N . ALA A 1 173 ? 9.774 -8.607 -13.347 1.00 89.06 173 ALA A N 1
ATOM 1273 C CA . ALA A 1 173 ? 10.047 -9.051 -11.984 1.00 89.06 173 ALA A CA 1
ATOM 1274 C C . ALA A 1 173 ? 8.877 -8.661 -11.071 1.00 89.06 173 ALA A C 1
ATOM 1276 O O . ALA A 1 173 ? 8.102 -7.761 -11.392 1.00 89.06 173 ALA A O 1
ATOM 1277 N N . GLY A 1 174 ? 8.772 -9.310 -9.916 1.00 90.69 174 GLY A N 1
ATOM 1278 C CA . GLY A 1 174 ? 7.721 -9.011 -8.957 1.00 90.69 174 GLY A CA 1
ATOM 1279 C C . GLY A 1 174 ? 7.873 -9.766 -7.646 1.00 90.69 174 GLY A C 1
ATOM 1280 O O . GLY A 1 174 ? 8.605 -10.756 -7.565 1.00 90.69 174 GLY A O 1
ATOM 1281 N N . ALA A 1 175 ? 7.170 -9.289 -6.625 1.00 84.00 175 ALA A N 1
ATOM 1282 C CA . ALA A 1 175 ? 7.062 -9.932 -5.323 1.00 84.00 175 ALA A CA 1
ATOM 1283 C C . ALA A 1 175 ? 5.788 -9.469 -4.607 1.00 84.00 175 ALA A C 1
ATOM 1285 O O . ALA A 1 175 ? 5.215 -8.430 -4.940 1.00 84.00 175 ALA A O 1
ATOM 1286 N N . SER A 1 176 ? 5.385 -10.216 -3.580 1.00 86.56 176 SER A N 1
ATOM 1287 C CA . SER A 1 176 ? 4.229 -9.869 -2.753 1.00 86.56 176 SER A CA 1
ATOM 1288 C C . SER A 1 176 ? 4.641 -9.196 -1.445 1.00 86.56 176 SER A C 1
ATOM 1290 O O . SER A 1 176 ? 5.484 -9.704 -0.695 1.00 86.56 176 SER A O 1
ATOM 1292 N N . VAL A 1 177 ? 3.985 -8.090 -1.111 1.00 88.25 177 VAL A N 1
ATOM 1293 C CA . VAL A 1 177 ? 4.253 -7.295 0.097 1.00 88.25 177 VAL A CA 1
ATOM 1294 C C . VAL A 1 177 ? 3.123 -7.466 1.118 1.00 88.25 177 VAL A C 1
ATOM 1296 O O . VAL A 1 177 ? 2.008 -7.810 0.727 1.00 88.25 177 VAL A O 1
ATOM 1299 N N . PRO A 1 178 ? 3.377 -7.254 2.421 1.00 92.12 178 PRO A N 1
ATOM 1300 C CA . PRO A 1 178 ? 2.320 -7.292 3.432 1.00 92.12 178 PRO A CA 1
ATOM 1301 C C . PRO A 1 178 ? 1.204 -6.287 3.124 1.00 92.12 178 PRO A C 1
ATOM 1303 O O . PRO A 1 178 ? 1.496 -5.164 2.711 1.00 92.12 178 PRO A O 1
ATOM 1306 N N . TRP A 1 179 ? -0.051 -6.683 3.332 1.00 90.44 179 TRP A N 1
ATOM 1307 C CA . TRP A 1 179 ? -1.212 -5.803 3.177 1.00 90.44 179 TRP A CA 1
ATOM 1308 C C . TRP A 1 179 ? -2.114 -5.851 4.413 1.00 90.44 179 TRP A C 1
ATOM 1310 O O . TRP A 1 179 ? -2.372 -4.819 5.028 1.00 90.44 179 TRP A O 1
ATOM 1320 N N . GLY A 1 180 ? -2.515 -7.054 4.830 1.00 88.06 180 GLY A N 1
ATOM 1321 C CA . GLY A 1 180 ? -3.344 -7.267 6.015 1.00 88.06 180 GLY A CA 1
ATOM 1322 C C . GLY A 1 180 ? -4.751 -6.676 5.894 1.00 88.06 180 GLY A C 1
ATOM 1323 O O . GLY A 1 180 ? -5.251 -6.463 4.787 1.00 88.06 180 GLY A O 1
ATOM 1324 N N . LYS A 1 181 ? -5.382 -6.384 7.041 1.00 89.88 181 LYS A N 1
ATOM 1325 C CA . LYS A 1 181 ? -6.753 -5.847 7.129 1.00 89.88 181 LYS A CA 1
ATOM 1326 C C . LYS A 1 181 ? -6.866 -4.371 6.730 1.00 89.88 181 LYS A C 1
ATOM 1328 O O . LYS A 1 181 ? -7.190 -3.513 7.556 1.00 89.88 181 LYS A O 1
ATOM 1333 N N . VAL A 1 182 ? -6.545 -4.059 5.476 1.00 91.50 182 VAL A N 1
ATOM 1334 C CA . VAL A 1 182 ? -6.497 -2.696 4.935 1.00 91.50 182 VAL A CA 1
ATOM 1335 C C . VAL A 1 182 ? -7.263 -2.600 3.617 1.00 91.50 182 VAL A C 1
ATOM 1337 O O . VAL A 1 182 ? -7.102 -3.434 2.729 1.00 91.50 182 VAL A O 1
ATOM 1340 N N . ALA A 1 183 ? -8.055 -1.540 3.462 1.00 90.75 183 ALA A N 1
ATOM 1341 C CA . ALA A 1 183 ? -8.610 -1.099 2.187 1.00 90.75 183 ALA A CA 1
ATOM 1342 C C . ALA A 1 183 ? -7.872 0.163 1.724 1.00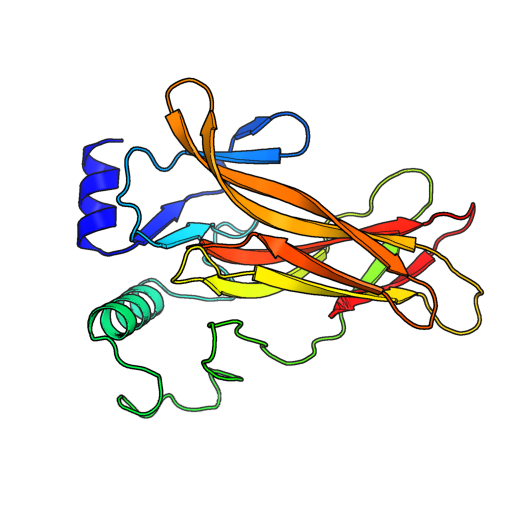 90.75 183 ALA A C 1
ATOM 1344 O O . ALA A 1 183 ? -7.992 1.225 2.342 1.00 90.75 183 ALA A O 1
ATOM 1345 N N . ALA A 1 184 ? -7.092 0.050 0.651 1.00 89.56 184 ALA A N 1
ATOM 1346 C CA . ALA A 1 184 ? -6.285 1.148 0.120 1.00 89.56 184 ALA A CA 1
ATOM 1347 C C . ALA A 1 184 ? -6.038 0.995 -1.389 1.00 89.56 184 ALA A C 1
ATOM 1349 O O . ALA A 1 184 ? -6.401 -0.007 -2.002 1.00 89.56 184 ALA A O 1
ATOM 1350 N N . VAL A 1 185 ? -5.434 2.015 -1.998 1.00 84.44 185 VAL A N 1
ATOM 1351 C CA . VAL A 1 185 ? -4.974 1.966 -3.393 1.00 84.44 185 VAL A CA 1
ATOM 1352 C C . VAL A 1 185 ? -3.537 1.460 -3.417 1.00 84.44 185 VAL A C 1
ATOM 1354 O O . VAL A 1 185 ? -2.681 1.996 -2.710 1.00 84.44 185 VAL A O 1
ATOM 1357 N N . GLU A 1 186 ? -3.259 0.457 -4.244 1.00 85.56 186 GLU A N 1
ATOM 1358 C CA . GLU A 1 186 ? -1.903 -0.038 -4.467 1.00 85.56 186 GLU A CA 1
ATOM 1359 C C . GLU A 1 186 ? -1.007 1.073 -5.003 1.00 85.56 186 GLU A C 1
ATOM 1361 O O . GLU A 1 186 ? -1.429 1.916 -5.804 1.00 85.56 186 GLU A O 1
ATOM 1366 N N . ARG A 1 187 ? 0.260 1.085 -4.583 1.00 88.12 187 ARG A N 1
ATOM 1367 C CA . ARG A 1 187 ? 1.221 2.052 -5.110 1.00 88.12 187 ARG A CA 1
ATOM 1368 C C . ARG A 1 187 ? 2.525 1.381 -5.476 1.00 88.12 187 ARG A C 1
ATOM 1370 O O . ARG A 1 187 ? 3.101 0.647 -4.682 1.00 88.12 187 ARG A O 1
ATOM 1377 N N . PHE A 1 188 ? 3.017 1.706 -6.662 1.00 90.94 188 PHE A N 1
ATOM 1378 C CA . PHE A 1 188 ? 4.282 1.225 -7.194 1.00 90.94 188 PHE A CA 1
ATOM 1379 C C . PHE A 1 188 ? 5.219 2.399 -7.464 1.00 90.94 188 PHE A C 1
ATOM 1381 O O . PHE A 1 188 ? 4.792 3.459 -7.916 1.00 90.94 188 PHE A O 1
ATOM 1388 N N . ARG A 1 189 ? 6.517 2.225 -7.225 1.00 91.75 189 ARG A N 1
ATOM 1389 C CA . ARG A 1 189 ? 7.542 3.171 -7.681 1.00 91.75 189 ARG A CA 1
ATOM 1390 C C . ARG A 1 189 ? 8.762 2.428 -8.193 1.00 91.75 189 ARG A C 1
ATOM 1392 O O . ARG A 1 189 ? 9.124 1.379 -7.663 1.00 91.75 189 ARG A O 1
ATOM 1399 N N . ALA A 1 190 ? 9.423 3.012 -9.180 1.00 92.81 190 ALA A N 1
ATOM 1400 C CA . ALA A 1 190 ? 10.606 2.444 -9.803 1.00 92.81 190 ALA A CA 1
ATOM 1401 C C . ALA A 1 190 ? 11.813 3.376 -9.667 1.00 92.81 190 ALA A C 1
ATOM 1403 O O . ALA A 1 190 ? 11.674 4.587 -9.511 1.00 92.81 190 ALA A O 1
ATOM 1404 N N . LEU A 1 191 ? 13.004 2.798 -9.748 1.00 93.38 191 LEU A N 1
ATOM 1405 C CA . LEU A 1 191 ? 14.279 3.496 -9.863 1.00 93.38 191 LEU A CA 1
ATOM 1406 C C . LEU A 1 191 ? 15.052 2.843 -11.006 1.00 93.38 191 LEU A C 1
ATOM 1408 O O . LEU A 1 191 ? 15.300 1.636 -10.970 1.00 93.38 191 LEU A O 1
ATOM 1412 N N . CYS A 1 192 ? 15.444 3.614 -12.019 1.00 92.12 192 CYS A N 1
ATOM 1413 C CA . CYS A 1 192 ? 16.278 3.068 -13.084 1.00 92.12 192 CYS A CA 1
ATOM 1414 C C . CYS A 1 192 ? 17.667 2.758 -12.520 1.00 92.12 192 CYS A C 1
ATOM 1416 O O . CYS A 1 192 ? 18.274 3.584 -11.845 1.00 92.12 192 CYS A O 1
ATOM 1418 N N . THR A 1 193 ? 18.193 1.565 -12.787 1.00 92.38 193 THR A N 1
ATOM 1419 C CA . THR A 1 193 ? 19.518 1.163 -12.285 1.00 92.38 193 THR A CA 1
ATOM 1420 C C . THR A 1 193 ? 20.642 1.548 -13.251 1.00 92.38 193 THR A C 1
ATOM 1422 O O . THR A 1 193 ? 21.777 1.113 -13.087 1.00 92.38 193 THR A O 1
ATOM 1425 N N . GLN A 1 194 ? 20.319 2.296 -14.305 1.00 88.62 194 GLN A N 1
ATOM 1426 C CA . GLN A 1 194 ? 21.212 2.697 -15.391 1.00 88.62 194 GLN A CA 1
ATOM 1427 C C . GLN A 1 194 ? 21.154 4.213 -15.560 1.00 88.62 194 GLN A C 1
ATOM 1429 O O . GLN A 1 194 ? 20.162 4.822 -15.201 1.00 88.62 194 GLN A O 1
ATOM 1434 N N . THR A 1 195 ? 22.170 4.829 -16.161 1.00 84.56 195 THR A N 1
ATOM 1435 C CA . THR A 1 195 ? 22.272 6.297 -16.307 1.00 84.56 195 THR A CA 1
ATOM 1436 C C . THR A 1 195 ? 21.185 6.955 -17.160 1.00 84.56 195 THR A C 1
ATOM 1438 O O . THR A 1 195 ? 21.070 8.177 -17.165 1.00 84.56 195 THR A O 1
ATOM 1441 N N . GLN A 1 196 ? 20.393 6.159 -17.873 1.00 82.69 196 GLN A N 1
ATOM 1442 C CA . GLN A 1 196 ? 19.287 6.602 -18.715 1.00 82.69 196 GLN A CA 1
ATOM 1443 C C . GLN A 1 196 ? 17.946 6.587 -17.971 1.00 82.69 196 GLN A C 1
ATOM 1445 O O . GLN A 1 196 ? 17.831 6.067 -16.865 1.00 82.69 196 GLN A O 1
ATOM 1450 N N . THR A 1 197 ? 16.906 7.128 -18.601 1.00 86.31 197 THR A N 1
ATOM 1451 C CA . THR A 1 197 ? 15.531 6.945 -18.126 1.00 86.31 197 THR A CA 1
ATOM 1452 C C . THR A 1 197 ? 15.031 5.556 -18.510 1.00 86.31 197 THR A C 1
ATOM 1454 O O . THR A 1 197 ? 15.101 5.159 -19.676 1.00 86.31 197 THR A O 1
ATOM 1457 N N . CYS A 1 198 ? 14.507 4.827 -17.531 1.00 84.44 198 CYS A N 1
ATOM 1458 C CA . CYS A 1 198 ? 13.795 3.577 -17.739 1.00 84.44 198 CYS A CA 1
ATOM 1459 C C . CYS A 1 198 ? 12.296 3.849 -17.871 1.00 84.44 198 CYS A C 1
ATOM 1461 O O . CYS A 1 198 ? 11.749 4.699 -17.167 1.00 84.44 198 CYS A O 1
ATOM 1463 N N . TRP A 1 199 ? 11.630 3.072 -18.717 1.00 85.94 199 TRP A N 1
ATOM 1464 C CA . TRP A 1 199 ? 10.179 3.084 -18.876 1.00 85.94 199 TRP A CA 1
ATOM 1465 C C . TRP A 1 199 ? 9.662 1.669 -18.735 1.00 85.94 199 TRP A C 1
ATOM 1467 O O . TRP A 1 199 ? 10.400 0.708 -18.965 1.00 85.94 199 TRP A O 1
ATOM 1477 N N . GLY A 1 200 ? 8.386 1.529 -18.421 1.00 84.56 200 GLY A N 1
ATOM 1478 C CA . GLY A 1 200 ? 7.825 0.205 -18.293 1.00 84.56 200 GLY A CA 1
ATOM 1479 C C . GLY A 1 200 ? 6.351 0.185 -17.984 1.00 84.56 200 GLY A C 1
ATOM 1480 O O . GLY A 1 200 ? 5.663 1.199 -18.081 1.00 84.56 200 GLY A O 1
ATOM 1481 N N . LYS A 1 201 ? 5.885 -1.005 -17.627 1.00 83.94 201 LYS A N 1
ATOM 1482 C CA . LYS A 1 201 ? 4.515 -1.258 -17.191 1.00 83.94 201 LYS A CA 1
ATOM 1483 C C . LYS A 1 201 ? 4.552 -1.905 -15.817 1.00 83.94 201 LYS A C 1
ATOM 1485 O O . LYS A 1 201 ? 5.482 -2.667 -15.538 1.00 83.94 201 LYS A O 1
ATOM 1490 N N . PHE A 1 202 ? 3.576 -1.588 -14.981 1.00 79.94 202 PHE A N 1
ATOM 1491 C CA . PHE A 1 202 ? 3.278 -2.363 -13.785 1.00 79.94 202 PHE A CA 1
ATOM 1492 C C . PHE A 1 202 ? 1.860 -2.922 -13.874 1.00 79.94 202 PHE A C 1
ATOM 1494 O O . PHE A 1 202 ? 1.006 -2.340 -14.557 1.00 79.94 202 PHE A O 1
ATOM 1501 N N . ILE A 1 203 ? 1.694 -4.069 -13.228 1.00 71.06 203 ILE A N 1
ATOM 1502 C CA . ILE A 1 203 ? 0.482 -4.863 -13.085 1.00 71.06 203 ILE A CA 1
ATOM 1503 C C . ILE A 1 203 ? 0.311 -5.122 -11.592 1.00 71.06 203 ILE A C 1
ATOM 1505 O O . ILE A 1 203 ? 1.335 -5.450 -10.934 1.00 71.06 203 ILE A O 1
#

pLDDT: mean 79.03, std 19.84, range [25.61, 96.69]

Radius of gyration: 17.94 Å; Cα contacts (8 Å, |Δi|>4): 482; chains: 1; bounding box: 49×33×50 Å

Nearest PDB structures (foldseek):
  2wze-assembly1_A  TM=4.447E-01  e=9.842E-02  Acetivibrio thermocellus
  2wze-assembly2_B  TM=4.266E-01  e=1.303E-01  Acetivibrio thermocellus
  2zew-assembly1_B  TM=4.063E-01  e=8.801E-01  Caldanaerobius polysaccharolyticus
  4gwm-assembly1_B  TM=3.460E-01  e=6.283E-01  Homo sapiens
  4gwm-assembly1_A  TM=3.623E-01  e=9.310E-01  Homo sapiens

Sequence (203 aa):
MAATAAAADQRGYIIVSQSAAQEVGNATFYPTGPISDDTLVVIRDSSGALPNGLTVESLDSLVAAEHAGLTHDDSIEFNASDANAQTSSVVAAVGETYRAWSATNSGWSQGFTGNTMIGFTDDVRAGYYFYTAAGYNQRASGNGLGYYKGYNGSVFGTWSKWYYVGIASSTGAGASVPWGKVAAVERFRALCTQTQTCWGKFI

Secondary structure (DSSP, 8-state):
-HHHHHHHHHHTEEEE-GGG-EEETTEEEEE--S--TT-EEEE--TTSSPGGG--HHHHHHHHHHHHTT--TTSS----TTS--S--SS---------EEEEE-SSSPPP-EEEEEEE-SSTT-EEEEEEEEPTTTT--EEEEEEEEEEEEETTEEEEEEEEEEEEEE-TT-EEEEEE--SEEEEEEEEEEESSSSPEEEEE-

Mean predicted aligned error: 8.59 Å

Solvent-accessible surface area (backbone atoms only — not comparable to full-atom values): 10943 Å² total; per-residue (Å²): 94,69,72,57,11,55,52,16,43,77,64,40,36,40,82,46,57,63,88,67,42,42,84,55,92,82,29,39,35,39,72,54,36,81,50,51,92,77,33,28,38,33,38,30,37,97,87,67,43,48,37,88,76,53,48,73,69,56,50,54,52,51,46,53,35,57,75,68,67,50,55,81,90,75,64,77,94,68,66,71,89,80,56,56,51,70,82,79,67,47,53,40,55,63,60,91,64,72,40,77,48,65,16,38,56,90,47,71,29,74,71,44,74,62,51,42,33,43,25,86,42,72,85,33,58,50,70,38,37,33,29,24,44,74,94,66,89,34,44,31,38,35,30,34,55,23,33,48,78,49,68,64,87,91,44,37,24,41,36,37,36,69,39,83,26,46,66,15,28,62,86,39,33,51,39,69,37,52,32,13,35,29,33,31,60,37,34,37,31,34,26,13,77,43,98,52,77,31,43,28,40,36,82

Foldseek 3Di:
DVVQQVVQQVLLEHEFEPVQWDDDPQKIWTFRFDHDLQYFYFYADPVRHTFPPDDPVNSSVVSVCVVVVNDPVPDDPPPVVPQPDDDPQQPSCVDPPWDKDKAAQPDKDPWDWAHKHAGRFQPDWDKKKKEWDPPPQWKKWKWKWEKDWDDDVPTTTMMIHTDTADMHYRVITIDIHGHGSYTDIIIMIIHTPDRDMIMITMD